Protein AF-A0A0D2A3H4-F1 (afdb_monomer)

InterPro domains:
  IPR018170 Aldo/keto reductase, conserved site [PS00062] (76-93)
  IPR020471 Aldo-keto reductase [PIRSF000097] (1-218)
  IPR020471 Aldo-keto reductase [PR00069] (76-93)
  IPR020471 Aldo-keto reductase [PR00069] (111-140)
  IPR020471 Aldo-keto reductase [PR00069] (153-177)
  IPR020471 Aldo-keto reductase [PTHR11732] (2-212)
  IPR023210 NADP-dependent oxidoreductase domain [PF00248] (1-212)
  IPR036812 NAD(P)-dependent oxidoreductase domain superfamily [G3DSA:3.20.20.100] (1-227)
  IPR036812 NAD(P)-dependent oxidoreductase domain superfamily [SSF51430] (1-215)

Structure (mmCIF, N/CA/C/O backbone):
data_AF-A0A0D2A3H4-F1
#
_entry.id   AF-A0A0D2A3H4-F1
#
loop_
_atom_site.group_PDB
_atom_site.id
_atom_site.type_symbol
_atom_site.label_atom_id
_atom_site.label_alt_id
_atom_site.label_comp_id
_atom_site.label_asym_id
_atom_site.label_entity_id
_atom_site.label_seq_id
_atom_site.pdbx_PDB_ins_code
_atom_site.Cartn_x
_atom_site.Cartn_y
_atom_site.Cartn_z
_atom_site.occupancy
_atom_site.B_iso_or_equiv
_atom_site.auth_seq_id
_atom_site.auth_comp_id
_atom_site.auth_asym_id
_atom_site.auth_atom_id
_atom_site.pdbx_PDB_model_num
ATOM 1 N N . MET A 1 1 ? 12.661 -18.456 1.389 1.00 83.50 1 MET A N 1
ATOM 2 C CA . MET A 1 1 ? 11.353 -18.899 1.920 1.00 83.50 1 MET A CA 1
ATOM 3 C C . MET A 1 1 ? 11.182 -20.415 1.880 1.00 83.50 1 MET A C 1
ATOM 5 O O . MET A 1 1 ? 10.396 -20.906 2.669 1.00 83.50 1 MET A O 1
ATOM 9 N N . GLY A 1 2 ? 11.912 -21.158 1.028 1.00 92.06 2 GLY A N 1
ATOM 10 C CA . GLY A 1 2 ? 11.745 -22.618 0.948 1.00 92.06 2 GLY A CA 1
ATOM 11 C C . GLY A 1 2 ? 10.378 -23.024 0.387 1.00 92.06 2 GLY A C 1
ATOM 12 O O . GLY A 1 2 ? 9.844 -24.047 0.789 1.00 92.06 2 GLY A O 1
ATOM 13 N N . LEU A 1 3 ? 9.805 -22.182 -0.481 1.00 96.06 3 LEU A N 1
ATOM 14 C CA . LEU A 1 3 ? 8.486 -22.358 -1.084 1.00 96.06 3 LEU A CA 1
ATOM 15 C C . LEU A 1 3 ? 8.632 -22.557 -2.593 1.00 96.06 3 LEU A C 1
ATOM 17 O O . LEU A 1 3 ? 9.477 -21.909 -3.217 1.00 96.06 3 LEU A O 1
ATOM 21 N N . ASP A 1 4 ? 7.771 -23.393 -3.169 1.00 96.62 4 ASP A N 1
ATOM 22 C CA . ASP A 1 4 ? 7.716 -23.623 -4.617 1.00 96.62 4 ASP A CA 1
ATOM 23 C C . ASP A 1 4 ? 7.004 -22.492 -5.372 1.00 96.62 4 ASP A C 1
ATOM 25 O O . ASP A 1 4 ? 7.315 -22.237 -6.543 1.00 96.62 4 ASP A O 1
ATOM 29 N N . TYR A 1 5 ? 6.074 -21.815 -4.690 1.00 97.62 5 TYR A N 1
ATOM 30 C CA . TYR A 1 5 ? 5.304 -20.674 -5.177 1.00 97.62 5 TYR A CA 1
ATOM 31 C C . TYR A 1 5 ? 4.945 -19.716 -4.027 1.00 97.62 5 TYR A C 1
ATOM 33 O O . TYR A 1 5 ? 5.085 -20.060 -2.852 1.00 97.62 5 TYR A O 1
ATOM 41 N N . ILE A 1 6 ? 4.464 -18.522 -4.373 1.00 98.00 6 ILE A N 1
ATOM 42 C CA . ILE A 1 6 ? 3.843 -17.563 -3.447 1.00 98.00 6 ILE A CA 1
ATOM 43 C C . ILE A 1 6 ? 2.439 -17.185 -3.917 1.00 98.00 6 ILE A C 1
ATOM 45 O O . ILE A 1 6 ? 2.147 -17.210 -5.111 1.00 98.00 6 ILE A O 1
ATOM 49 N N . ASP A 1 7 ? 1.548 -16.834 -2.994 1.00 98.38 7 ASP A N 1
ATOM 50 C CA . ASP A 1 7 ? 0.178 -16.467 -3.365 1.00 98.38 7 ASP A CA 1
ATOM 51 C C . ASP A 1 7 ? 0.121 -15.118 -4.094 1.00 98.38 7 ASP A C 1
ATOM 53 O O . ASP A 1 7 ? -0.644 -14.958 -5.040 1.00 98.38 7 ASP A O 1
ATOM 57 N N . LEU A 1 8 ? 0.967 -14.166 -3.700 1.00 98.38 8 LEU A N 1
ATOM 58 C CA . LEU A 1 8 ? 0.965 -12.805 -4.224 1.00 98.38 8 LEU A CA 1
ATOM 59 C C . LEU A 1 8 ? 2.391 -12.257 -4.321 1.00 98.38 8 LEU A C 1
ATOM 61 O O . LEU A 1 8 ? 3.144 -12.304 -3.347 1.00 98.38 8 LEU A O 1
ATOM 65 N N . PHE A 1 9 ? 2.735 -11.685 -5.475 1.00 98.31 9 PHE A N 1
ATOM 66 C CA . PHE A 1 9 ? 3.994 -10.973 -5.690 1.00 98.31 9 PHE A CA 1
ATOM 67 C C . PHE A 1 9 ? 3.737 -9.518 -6.088 1.00 98.31 9 PHE A C 1
ATOM 69 O O . PHE A 1 9 ? 2.949 -9.255 -6.995 1.00 98.31 9 PHE A O 1
ATOM 76 N N . LEU A 1 10 ? 4.393 -8.572 -5.412 1.00 98.56 10 LEU A N 1
ATOM 77 C CA . LEU A 1 10 ? 4.155 -7.141 -5.603 1.00 98.56 10 LEU A CA 1
ATOM 78 C C . LEU A 1 10 ? 5.375 -6.435 -6.188 1.00 98.56 10 LEU A C 1
ATOM 80 O O . LEU A 1 10 ? 6.493 -6.617 -5.701 1.00 98.56 10 LEU A O 1
ATOM 84 N N . ALA A 1 11 ? 5.141 -5.540 -7.150 1.00 97.88 11 ALA A N 1
ATOM 85 C CA . ALA A 1 11 ? 6.050 -4.417 -7.358 1.00 97.88 11 ALA A CA 1
ATOM 86 C C . ALA A 1 11 ? 6.053 -3.555 -6.092 1.00 97.88 11 ALA A C 1
ATOM 88 O O . ALA A 1 11 ? 5.031 -2.965 -5.761 1.00 97.88 11 ALA A O 1
ATOM 89 N N . HIS A 1 12 ? 7.172 -3.489 -5.370 1.00 96.56 12 HIS A N 1
ATOM 90 C CA . HIS A 1 12 ? 7.215 -2.774 -4.088 1.00 96.56 12 HIS A CA 1
ATOM 91 C C . HIS A 1 12 ? 7.089 -1.253 -4.267 1.00 96.56 12 HIS A C 1
ATOM 93 O O . HIS A 1 12 ? 6.480 -0.584 -3.440 1.00 96.56 12 HIS A O 1
ATOM 99 N N . TRP A 1 13 ? 7.662 -0.703 -5.335 1.00 96.31 13 TRP A N 1
ATOM 100 C CA . TRP A 1 13 ? 7.641 0.730 -5.604 1.00 96.31 13 TRP A CA 1
ATOM 101 C C . TRP A 1 13 ? 7.433 0.995 -7.101 1.00 96.31 13 TRP A C 1
ATOM 103 O O . TRP A 1 13 ? 7.893 0.195 -7.919 1.00 96.31 13 TRP A O 1
ATOM 113 N N . PRO A 1 14 ? 6.801 2.121 -7.476 1.00 96.50 14 PRO A N 1
ATOM 114 C CA . PRO A 1 14 ? 6.621 2.559 -8.868 1.00 96.50 14 PRO A CA 1
ATOM 115 C C . PRO A 1 14 ? 7.892 3.162 -9.502 1.00 96.50 14 PRO A C 1
ATOM 117 O O . PRO A 1 14 ? 7.812 3.914 -10.475 1.00 96.50 14 PRO A O 1
ATOM 120 N N . PHE A 1 15 ? 9.069 2.869 -8.949 1.00 95.25 15 PHE A N 1
ATOM 121 C CA . PHE A 1 15 ? 10.369 3.303 -9.455 1.00 95.25 15 PHE A CA 1
ATOM 122 C C . PHE A 1 15 ? 11.384 2.164 -9.366 1.00 95.25 15 PHE A C 1
ATOM 124 O O . PHE A 1 15 ? 11.214 1.217 -8.593 1.00 95.25 15 PHE A O 1
ATOM 131 N N . ALA A 1 16 ? 12.458 2.277 -10.139 1.00 94.00 16 ALA A N 1
ATOM 132 C CA . ALA A 1 16 ? 13.525 1.289 -10.185 1.00 94.00 16 ALA A CA 1
ATOM 133 C C . ALA A 1 16 ? 14.874 1.917 -9.820 1.00 94.00 16 ALA A C 1
ATOM 135 O O . ALA A 1 16 ? 15.145 3.076 -10.127 1.00 94.00 16 ALA A O 1
ATOM 136 N N . PHE A 1 17 ? 15.7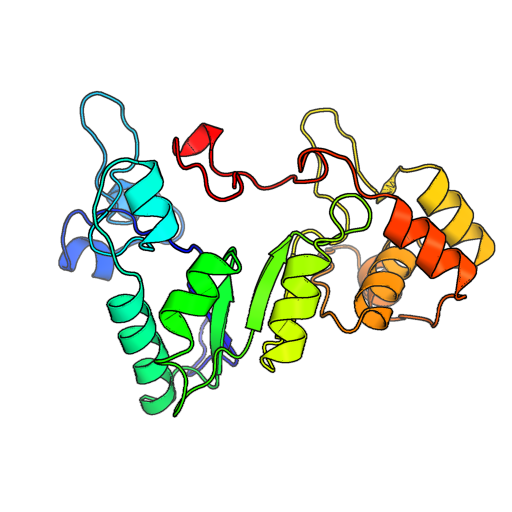41 1.136 -9.179 1.00 94.38 17 PHE A N 1
ATOM 137 C CA . PHE A 1 17 ? 17.151 1.492 -9.045 1.00 94.38 17 PHE A CA 1
ATOM 138 C C . PHE A 1 17 ? 17.941 0.918 -10.215 1.00 94.38 17 PHE A C 1
ATOM 140 O O . PHE A 1 17 ? 17.685 -0.210 -10.642 1.00 94.38 17 PHE A O 1
ATOM 147 N N . LYS A 1 18 ? 18.930 1.670 -10.707 1.00 95.31 18 LYS A N 1
ATOM 148 C CA . LYS A 1 18 ? 19.799 1.210 -11.787 1.00 95.31 18 LYS A CA 1
ATOM 149 C C . LYS A 1 18 ? 20.648 0.044 -11.282 1.00 95.31 18 LYS A C 1
ATOM 151 O O . LYS A 1 18 ? 21.331 0.199 -10.266 1.00 95.31 18 LYS A O 1
ATOM 156 N N . PRO A 1 19 ? 20.623 -1.122 -11.944 1.00 95.31 19 PRO A N 1
ATOM 157 C CA . PRO A 1 19 ? 21.477 -2.222 -11.541 1.00 95.31 19 PRO A CA 1
ATOM 158 C C . PRO A 1 19 ? 22.924 -1.967 -11.962 1.00 95.31 19 PRO A C 1
ATOM 160 O O . PRO A 1 19 ? 23.176 -1.355 -12.999 1.00 95.31 19 PRO A O 1
ATOM 163 N N . ILE A 1 20 ? 23.876 -2.502 -11.197 1.00 96.19 20 ILE A N 1
ATOM 164 C CA . ILE A 1 20 ? 25.296 -2.542 -11.586 1.00 96.19 20 ILE A CA 1
ATOM 165 C C . ILE A 1 20 ? 25.455 -3.374 -12.864 1.00 96.19 20 ILE A C 1
ATOM 167 O O . ILE A 1 20 ? 26.114 -2.969 -13.817 1.00 96.19 20 ILE A O 1
ATOM 171 N N . SER A 1 21 ? 24.839 -4.556 -12.878 1.00 95.19 21 SER A N 1
ATOM 172 C CA . SER A 1 21 ? 24.759 -5.450 -14.028 1.00 95.19 21 SER A CA 1
ATOM 173 C C . SER A 1 21 ? 23.683 -6.509 -13.788 1.00 95.19 21 SER A C 1
ATOM 175 O O . SER A 1 21 ? 23.202 -6.699 -12.668 1.00 95.19 21 SER A O 1
ATOM 177 N N . HIS A 1 22 ? 23.324 -7.246 -14.837 1.00 91.56 22 HIS A N 1
ATOM 178 C CA . HIS A 1 22 ? 22.417 -8.383 -14.705 1.00 91.56 22 HIS A CA 1
ATOM 179 C C . HIS A 1 22 ? 22.993 -9.491 -13.800 1.00 91.56 22 HIS A C 1
ATOM 181 O O . HIS A 1 22 ? 22.262 -10.095 -13.015 1.00 91.56 22 HIS A O 1
ATOM 187 N N . ASP A 1 23 ? 24.306 -9.727 -13.859 1.00 94.88 23 ASP A N 1
ATOM 188 C CA . ASP A 1 23 ? 24.969 -10.718 -13.004 1.00 9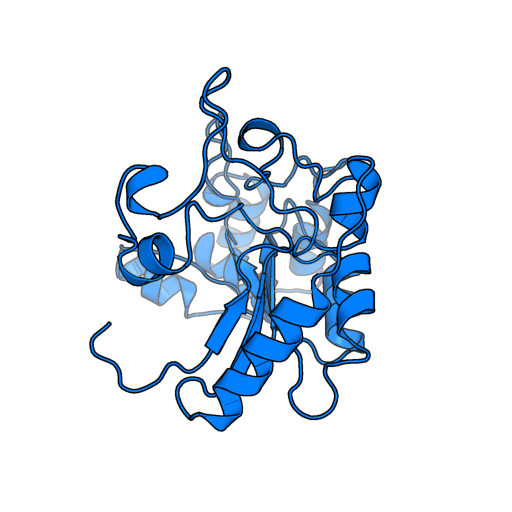4.88 23 ASP A CA 1
ATOM 189 C C . ASP A 1 23 ? 25.021 -10.276 -11.539 1.00 94.88 23 ASP A C 1
ATOM 191 O O . ASP A 1 23 ? 24.869 -11.111 -10.646 1.00 94.88 23 ASP A O 1
ATOM 195 N N . ALA A 1 24 ? 25.159 -8.975 -11.271 1.00 94.56 24 ALA A N 1
ATOM 196 C CA . ALA A 1 24 ? 25.070 -8.448 -9.912 1.00 94.56 24 ALA A CA 1
ATOM 197 C C . ALA A 1 24 ? 23.674 -8.688 -9.312 1.00 94.56 24 ALA A C 1
ATOM 199 O O . ALA A 1 24 ? 23.572 -9.152 -8.180 1.00 94.56 24 ALA A O 1
ATOM 200 N N . LEU A 1 25 ? 22.601 -8.473 -10.086 1.00 90.75 25 LEU A N 1
ATOM 201 C CA . LEU A 1 25 ? 21.230 -8.756 -9.639 1.00 90.75 25 LEU A CA 1
ATOM 202 C C . LEU A 1 25 ? 20.995 -10.243 -9.337 1.00 90.75 25 LEU A C 1
ATOM 204 O O . LEU A 1 25 ? 20.349 -10.570 -8.344 1.00 90.75 25 LEU A O 1
ATOM 208 N N . LYS A 1 26 ? 21.532 -11.157 -10.156 1.00 90.88 26 LYS A N 1
ATOM 209 C CA . LYS A 1 26 ? 21.411 -12.610 -9.918 1.00 90.88 26 LYS A CA 1
ATOM 210 C C . LYS A 1 26 ? 22.044 -13.058 -8.603 1.00 90.88 26 LYS A C 1
ATOM 212 O O . LYS A 1 26 ? 21.580 -14.025 -8.007 1.00 90.88 26 LYS A O 1
ATOM 217 N N . ASN A 1 27 ? 23.099 -12.369 -8.180 1.00 92.62 27 ASN A N 1
ATOM 218 C CA . ASN A 1 27 ? 23.850 -12.674 -6.965 1.00 92.62 27 ASN A CA 1
ATOM 219 C C . ASN A 1 27 ? 23.503 -11.727 -5.804 1.00 92.62 27 ASN A C 1
ATOM 221 O O . ASN A 1 27 ? 24.187 -11.741 -4.778 1.00 92.62 27 ASN A O 1
ATOM 225 N N . ALA A 1 28 ? 22.456 -10.909 -5.961 1.00 92.19 28 ALA A N 1
ATOM 226 C CA . ALA A 1 28 ? 22.083 -9.903 -4.985 1.00 92.19 28 ALA A CA 1
ATOM 227 C C . ALA A 1 28 ? 21.674 -10.534 -3.647 1.00 92.19 28 ALA A C 1
ATOM 229 O O . ALA A 1 28 ? 20.936 -11.523 -3.585 1.00 92.19 28 ALA A O 1
ATOM 230 N N . LYS A 1 29 ? 22.118 -9.922 -2.550 1.00 88.69 29 LYS A N 1
ATOM 231 C CA . LYS A 1 29 ? 21.755 -10.307 -1.185 1.00 88.69 29 LYS A CA 1
ATOM 232 C C . LYS A 1 29 ? 20.669 -9.378 -0.661 1.00 88.69 29 LYS A C 1
ATOM 234 O O . LYS A 1 29 ? 20.801 -8.162 -0.718 1.00 88.69 29 LYS A O 1
ATOM 239 N N . ALA A 1 30 ? 19.614 -9.950 -0.078 1.00 79.31 30 ALA A N 1
ATOM 240 C CA . ALA A 1 30 ? 18.514 -9.168 0.495 1.00 79.31 30 ALA A CA 1
ATOM 241 C C . ALA A 1 30 ? 18.982 -8.222 1.621 1.00 79.31 30 ALA A C 1
ATOM 243 O O . ALA A 1 30 ? 18.534 -7.079 1.710 1.00 79.31 30 ALA A O 1
ATOM 244 N N . ASN A 1 31 ? 19.927 -8.690 2.443 1.00 83.62 31 ASN A N 1
ATOM 245 C CA . ASN A 1 31 ? 20.552 -7.921 3.514 1.00 83.62 31 ASN A CA 1
ATOM 246 C C . ASN A 1 31 ? 22.020 -7.695 3.142 1.00 83.62 31 ASN A C 1
ATOM 248 O O . ASN A 1 31 ? 22.781 -8.658 3.069 1.00 83.62 31 ASN A O 1
ATOM 252 N N . GLY A 1 32 ? 22.394 -6.445 2.879 1.00 84.38 32 GLY A N 1
ATOM 253 C CA . GLY A 1 32 ? 23.737 -6.079 2.435 1.00 84.38 32 GLY A CA 1
ATOM 254 C C . GLY A 1 32 ? 23.845 -4.603 2.061 1.00 84.38 32 GLY A C 1
ATOM 255 O O . GLY A 1 32 ? 22.849 -3.864 2.130 1.00 84.38 32 GLY A O 1
ATOM 256 N N . SER A 1 33 ? 25.050 -4.190 1.667 1.00 90.00 33 SER A N 1
ATOM 257 C CA . SER A 1 33 ? 25.288 -2.875 1.053 1.00 90.00 33 SER A CA 1
ATOM 258 C C . SER A 1 33 ? 24.488 -2.717 -0.250 1.00 90.00 33 SER A C 1
ATOM 260 O O . SER A 1 33 ? 23.924 -3.682 -0.772 1.00 90.00 33 SER A O 1
ATOM 262 N N . ASN A 1 34 ? 24.408 -1.503 -0.802 1.00 89.56 34 ASN A N 1
ATOM 263 C CA . ASN A 1 34 ? 23.752 -1.308 -2.100 1.00 89.56 34 ASN A CA 1
ATOM 264 C C . ASN A 1 34 ? 24.476 -2.075 -3.219 1.00 89.56 34 ASN A C 1
ATOM 266 O O . ASN A 1 34 ? 23.812 -2.694 -4.046 1.00 89.56 34 ASN A O 1
ATOM 270 N N . GLU A 1 35 ? 25.807 -2.157 -3.168 1.00 90.62 35 GLU A N 1
ATOM 271 C CA . GLU A 1 35 ? 26.596 -2.996 -4.074 1.00 90.62 35 GLU A CA 1
ATOM 272 C C . GLU A 1 35 ? 26.235 -4.484 -3.949 1.00 90.62 35 GLU A C 1
ATOM 274 O O . GLU A 1 35 ? 25.980 -5.143 -4.955 1.00 90.62 35 GLU A O 1
ATOM 279 N N . GLU A 1 36 ? 26.118 -5.012 -2.724 1.00 93.06 36 GLU A N 1
ATOM 280 C CA . GLU A 1 36 ? 25.694 -6.403 -2.501 1.00 93.06 36 GLU A CA 1
ATOM 281 C C . GLU A 1 36 ? 24.246 -6.662 -2.927 1.00 93.06 36 GLU A C 1
ATOM 283 O O . GLU A 1 36 ? 23.881 -7.804 -3.201 1.00 93.06 36 GLU A O 1
ATOM 288 N N . LYS A 1 37 ? 23.417 -5.618 -3.002 1.00 92.38 37 LYS A N 1
ATOM 289 C CA . LYS A 1 37 ? 22.068 -5.668 -3.582 1.00 92.38 37 LYS A CA 1
ATOM 290 C C . LYS A 1 37 ? 22.077 -5.523 -5.109 1.00 92.38 37 LYS A C 1
ATOM 292 O O . LYS A 1 37 ? 21.014 -5.563 -5.722 1.00 92.38 37 LYS A O 1
ATOM 297 N N . GLY A 1 38 ? 23.247 -5.347 -5.723 1.00 94.62 38 GLY A N 1
ATOM 298 C CA . GLY A 1 38 ? 23.408 -5.119 -7.157 1.00 94.62 38 GLY A CA 1
ATOM 299 C C . GLY A 1 38 ? 22.928 -3.744 -7.622 1.00 94.62 38 GLY A C 1
ATOM 300 O O . GLY A 1 38 ? 22.673 -3.574 -8.812 1.00 94.62 38 GLY A O 1
ATOM 301 N N . ILE A 1 39 ? 22.781 -2.782 -6.709 1.00 94.62 39 ILE A N 1
ATOM 302 C CA . ILE A 1 39 ? 22.289 -1.427 -6.975 1.00 94.62 39 ILE A CA 1
ATOM 303 C C . ILE A 1 39 ? 23.475 -0.498 -7.232 1.00 94.62 39 ILE A C 1
ATOM 305 O O . ILE A 1 39 ? 24.407 -0.435 -6.433 1.00 94.62 39 ILE A O 1
ATOM 309 N N . LEU A 1 40 ? 23.420 0.244 -8.336 1.00 95.06 40 LEU A N 1
ATOM 310 C CA . LEU A 1 40 ? 24.416 1.249 -8.679 1.00 95.06 40 LEU A CA 1
ATOM 311 C C . LEU A 1 40 ? 24.296 2.465 -7.751 1.00 95.06 40 LEU A C 1
ATOM 313 O O . LEU A 1 40 ? 23.200 2.982 -7.521 1.00 95.06 40 LEU A O 1
ATOM 317 N N . GLU A 1 41 ? 25.436 2.954 -7.274 1.00 93.69 41 GLU A N 1
ATOM 318 C CA . GLU A 1 41 ? 25.547 4.200 -6.516 1.00 93.69 41 GLU A CA 1
ATOM 319 C C . GLU A 1 41 ? 26.300 5.263 -7.316 1.00 93.69 41 GLU A C 1
ATOM 321 O O . GLU A 1 41 ? 27.215 4.965 -8.086 1.00 93.69 41 GLU A O 1
ATOM 326 N N . ASP A 1 42 ? 25.922 6.522 -7.113 1.00 89.50 42 ASP A N 1
ATOM 327 C CA . ASP A 1 42 ? 26.696 7.658 -7.588 1.00 89.50 42 ASP A CA 1
ATOM 328 C C . ASP A 1 42 ? 27.987 7.759 -6.752 1.00 89.50 42 ASP A C 1
ATOM 330 O O . ASP A 1 42 ? 27.914 7.962 -5.537 1.00 89.50 42 ASP A O 1
ATOM 334 N N . PRO A 1 43 ? 29.178 7.676 -7.370 1.00 88.75 43 PRO A N 1
ATOM 335 C CA . PRO A 1 43 ? 30.446 7.666 -6.642 1.00 88.75 43 PRO A CA 1
ATOM 336 C C . PRO A 1 43 ? 30.755 8.987 -5.918 1.00 88.75 43 PRO A C 1
ATOM 338 O O . PRO A 1 43 ? 31.632 9.020 -5.058 1.00 88.75 43 PRO A O 1
ATOM 341 N N . LYS A 1 44 ? 30.078 10.089 -6.264 1.00 89.31 44 LYS A N 1
ATOM 342 C CA . LYS A 1 44 ? 30.249 11.404 -5.629 1.00 89.31 44 LYS A CA 1
ATOM 343 C C . LYS A 1 44 ? 29.334 11.585 -4.428 1.00 89.31 44 LYS A C 1
ATOM 345 O O . LYS A 1 44 ? 29.731 12.230 -3.463 1.00 89.31 44 LYS A O 1
ATOM 350 N N . THR A 1 45 ? 28.102 11.085 -4.510 1.00 87.69 45 THR A N 1
ATOM 351 C CA . THR A 1 45 ? 27.081 11.329 -3.478 1.00 87.69 45 THR A CA 1
ATOM 352 C C . THR A 1 45 ? 26.818 10.119 -2.586 1.00 87.69 45 THR A C 1
ATOM 354 O O . THR A 1 45 ? 26.220 10.279 -1.525 1.00 87.69 45 THR A O 1
ATOM 357 N N . GLY A 1 46 ? 27.229 8.918 -3.006 1.00 86.31 46 GLY A N 1
ATOM 358 C CA . GLY A 1 46 ? 26.894 7.650 -2.354 1.00 86.31 46 GLY A CA 1
ATOM 359 C C . GLY A 1 46 ? 25.406 7.295 -2.435 1.00 86.31 46 GLY A C 1
ATOM 360 O O . GLY A 1 46 ? 24.957 6.353 -1.789 1.00 86.31 46 GLY A O 1
ATOM 361 N N . LYS A 1 47 ? 24.603 8.057 -3.191 1.00 87.19 47 LYS A N 1
ATOM 362 C CA . LYS A 1 47 ? 23.170 7.796 -3.341 1.00 87.19 47 LYS A CA 1
ATOM 363 C C . LYS A 1 47 ? 22.925 6.759 -4.430 1.00 87.19 47 LYS A C 1
ATOM 365 O O . LYS A 1 47 ? 23.633 6.705 -5.432 1.00 87.19 47 LYS A O 1
ATOM 370 N N . ARG A 1 48 ? 21.870 5.967 -4.246 1.00 91.88 48 ARG A N 1
ATOM 371 C CA . ARG A 1 48 ? 21.380 5.000 -5.239 1.00 91.88 48 ARG A CA 1
ATOM 372 C C . ARG A 1 48 ? 20.969 5.729 -6.519 1.00 91.88 48 ARG A C 1
ATOM 374 O O . ARG A 1 48 ? 20.252 6.726 -6.452 1.00 91.88 48 ARG A O 1
ATOM 381 N N . VAL A 1 49 ? 21.388 5.213 -7.668 1.00 93.31 49 VAL A N 1
ATOM 382 C CA . VAL A 1 49 ? 21.019 5.756 -8.980 1.00 93.31 49 VAL A CA 1
ATOM 383 C C . VAL A 1 49 ? 19.634 5.242 -9.368 1.00 93.31 49 VAL A C 1
ATOM 385 O O . VAL A 1 49 ? 19.365 4.045 -9.273 1.00 93.31 49 VAL A O 1
ATOM 388 N N . ILE A 1 50 ? 18.755 6.137 -9.817 1.00 94.06 50 ILE A N 1
ATOM 389 C CA . ILE A 1 50 ? 17.422 5.779 -10.315 1.00 94.06 50 ILE A CA 1
ATOM 390 C C . ILE A 1 50 ? 17.522 5.311 -11.767 1.00 94.06 50 ILE A C 1
ATOM 392 O O . ILE A 1 50 ? 18.212 5.921 -12.584 1.00 94.06 50 ILE A O 1
ATOM 396 N N . ASP A 1 51 ? 16.825 4.225 -12.090 1.00 95.38 51 ASP A N 1
ATOM 397 C CA . ASP A 1 51 ? 16.597 3.819 -13.470 1.00 95.38 51 ASP A CA 1
ATOM 398 C C . ASP A 1 51 ? 15.325 4.481 -13.991 1.00 95.38 51 ASP A C 1
ATOM 400 O O . ASP A 1 51 ? 14.214 3.981 -13.792 1.00 95.38 51 ASP A O 1
ATOM 404 N N . TRP A 1 52 ? 15.488 5.643 -14.618 1.00 95.50 52 TRP A N 1
ATOM 405 C CA . TRP A 1 52 ? 14.360 6.428 -15.112 1.00 95.50 52 TRP A CA 1
ATOM 406 C C . TRP A 1 52 ? 13.560 5.696 -16.189 1.00 95.50 52 TRP A C 1
ATOM 408 O O . TRP A 1 52 ? 12.340 5.774 -16.169 1.00 95.50 52 TRP A O 1
ATOM 418 N N . GLU A 1 53 ? 14.221 4.895 -17.030 1.00 96.06 53 GLU A N 1
ATOM 419 C CA . GLU A 1 53 ? 13.588 4.108 -18.098 1.00 96.06 53 GLU A CA 1
ATOM 420 C C . GLU A 1 53 ? 12.484 3.178 -17.567 1.00 96.06 53 GLU A C 1
ATOM 422 O O . GLU A 1 53 ? 11.406 3.097 -18.152 1.00 96.06 53 GLU A O 1
ATOM 427 N N . HIS A 1 54 ? 12.732 2.532 -16.422 1.00 95.81 54 HIS A N 1
ATOM 428 C CA . HIS A 1 54 ? 11.824 1.563 -15.790 1.00 95.81 54 HIS A CA 1
ATOM 429 C C . HIS A 1 54 ? 11.050 2.139 -14.595 1.00 95.81 54 HIS A C 1
ATOM 431 O O . HIS A 1 54 ? 10.386 1.407 -13.853 1.00 95.81 54 HIS A O 1
ATOM 437 N N . THR A 1 55 ? 11.152 3.449 -14.381 1.00 96.44 55 THR A N 1
ATOM 438 C CA . THR A 1 55 ? 10.361 4.179 -13.392 1.00 96.44 55 THR A CA 1
ATOM 439 C C . THR A 1 55 ? 9.048 4.626 -14.025 1.00 96.44 55 THR A C 1
ATOM 441 O O . THR A 1 55 ? 8.995 4.898 -15.221 1.00 96.44 55 THR A O 1
ATOM 444 N N . SER A 1 56 ? 7.966 4.678 -13.246 1.00 96.56 56 SER A N 1
ATOM 445 C CA . SER A 1 56 ? 6.665 5.150 -13.737 1.00 96.56 56 SER A CA 1
ATOM 446 C C . SER A 1 56 ? 6.774 6.517 -14.415 1.00 96.56 56 SER A C 1
ATOM 448 O O . SER A 1 56 ? 7.535 7.386 -13.980 1.00 96.56 56 SER A O 1
ATOM 450 N N . ALA A 1 57 ? 5.976 6.720 -15.466 1.00 95.75 57 ALA A N 1
ATOM 451 C CA . ALA A 1 57 ? 5.983 7.960 -16.234 1.00 95.75 57 ALA A CA 1
ATOM 452 C C . ALA A 1 57 ? 5.718 9.185 -15.343 1.00 95.75 57 ALA A C 1
ATOM 454 O O . ALA A 1 57 ? 6.417 10.188 -15.441 1.00 95.75 57 ALA A O 1
ATOM 455 N N . ASN A 1 58 ? 4.759 9.073 -14.422 1.00 94.19 58 ASN A N 1
ATOM 456 C CA . ASN A 1 58 ? 4.393 10.125 -13.474 1.00 94.19 58 ASN A CA 1
ATOM 457 C C . ASN A 1 58 ? 5.572 10.554 -12.577 1.00 94.19 58 ASN A C 1
ATOM 459 O O . ASN A 1 58 ? 5.803 11.749 -12.402 1.00 94.19 58 ASN A O 1
ATOM 463 N N . ILE A 1 59 ? 6.360 9.611 -12.051 1.00 94.19 59 ILE A N 1
ATOM 464 C CA . ILE A 1 59 ? 7.529 9.942 -11.217 1.00 94.19 59 ILE A CA 1
ATOM 465 C C . ILE A 1 59 ? 8.686 10.461 -12.069 1.00 94.19 59 ILE A C 1
ATOM 467 O O . ILE A 1 59 ? 9.316 11.455 -11.706 1.00 94.19 59 ILE A O 1
ATOM 471 N N . ALA A 1 60 ? 8.966 9.811 -13.201 1.00 94.69 60 ALA A N 1
ATOM 472 C CA . ALA A 1 60 ? 10.050 10.214 -14.090 1.00 94.69 60 ALA A CA 1
ATOM 473 C C . ALA A 1 60 ? 9.852 11.652 -14.598 1.00 94.69 60 ALA A C 1
ATOM 475 O O . ALA A 1 60 ? 10.776 12.462 -14.520 1.00 94.69 60 ALA A O 1
ATOM 476 N N . GLN A 1 61 ? 8.632 12.010 -15.012 1.00 94.12 61 GLN A N 1
ATOM 477 C CA . GLN A 1 61 ? 8.311 13.345 -15.524 1.00 94.12 61 GLN A CA 1
ATOM 478 C C . GLN A 1 61 ? 8.509 14.444 -14.475 1.00 94.12 61 GLN A C 1
ATOM 480 O O . GLN A 1 61 ? 9.072 15.490 -14.795 1.00 94.12 61 GLN A O 1
ATOM 485 N N . LYS A 1 62 ? 8.128 14.204 -13.212 1.00 91.81 62 LYS A N 1
ATOM 486 C CA . LYS A 1 62 ? 8.364 15.154 -12.104 1.00 91.81 62 LYS A CA 1
ATOM 487 C C . LYS A 1 62 ? 9.849 15.428 -11.868 1.00 91.81 62 LYS A C 1
ATOM 489 O O . LYS A 1 62 ? 10.208 16.505 -11.402 1.00 91.81 62 LYS A O 1
ATOM 494 N N . ALA A 1 63 ? 10.706 14.474 -12.219 1.00 91.56 63 ALA A N 1
ATOM 495 C CA . ALA A 1 63 ? 12.154 14.607 -12.152 1.00 91.56 63 ALA A CA 1
ATOM 496 C C . ALA A 1 63 ? 12.795 15.089 -13.472 1.00 91.56 63 ALA A C 1
ATOM 498 O O . ALA A 1 63 ? 14.017 15.181 -13.549 1.00 91.56 63 ALA A O 1
ATOM 499 N N . GLY A 1 64 ? 12.007 15.418 -14.504 1.00 94.50 64 GLY A N 1
ATOM 500 C CA . GLY A 1 64 ? 12.520 15.865 -15.806 1.00 94.50 64 GLY A CA 1
ATOM 501 C C . GLY A 1 64 ? 13.049 14.735 -16.696 1.00 94.50 64 GLY A C 1
ATOM 502 O O . GLY A 1 64 ? 13.903 14.974 -17.549 1.00 94.50 64 GLY A O 1
ATOM 503 N N . HIS A 1 65 ? 12.557 13.513 -16.497 1.00 95.69 65 HIS A N 1
ATOM 504 C CA . HIS A 1 65 ? 12.935 12.317 -17.245 1.00 95.69 65 HIS A CA 1
ATOM 505 C C . HIS A 1 65 ? 11.730 11.667 -17.942 1.00 95.69 65 HIS A C 1
ATOM 507 O O . HIS A 1 65 ? 10.573 11.939 -17.624 1.00 95.69 65 HIS A O 1
ATOM 513 N N . GLU A 1 66 ? 12.011 10.763 -18.879 1.00 96.62 66 GLU A N 1
ATOM 514 C CA . GLU A 1 66 ? 11.021 9.858 -19.464 1.00 96.62 66 GLU A CA 1
ATOM 515 C C . GLU A 1 66 ? 11.182 8.462 -18.855 1.00 96.62 66 GLU A C 1
ATOM 517 O O . GLU A 1 66 ? 12.302 8.016 -18.595 1.00 96.62 66 GLU A O 1
ATOM 522 N N . GLY A 1 67 ? 10.061 7.783 -18.620 1.00 96.69 67 GLY A N 1
ATOM 523 C CA . GLY A 1 67 ? 10.032 6.464 -18.000 1.00 96.69 67 GLY A CA 1
ATOM 524 C C . GLY A 1 67 ? 8.719 5.742 -18.254 1.00 96.69 67 GLY A C 1
ATOM 525 O O . GLY A 1 67 ? 7.703 6.370 -18.558 1.00 96.69 67 GLY A O 1
ATOM 526 N N . SER A 1 68 ? 8.735 4.417 -18.134 1.00 97.62 68 SER A N 1
ATOM 527 C CA . SER A 1 68 ? 7.523 3.606 -18.137 1.00 97.62 68 SER A CA 1
ATOM 528 C C . SER A 1 68 ? 7.655 2.419 -17.192 1.00 97.62 68 SER A C 1
ATOM 530 O O . SER A 1 68 ? 8.630 1.671 -17.231 1.00 97.62 68 SER A O 1
ATOM 532 N N . PHE A 1 69 ? 6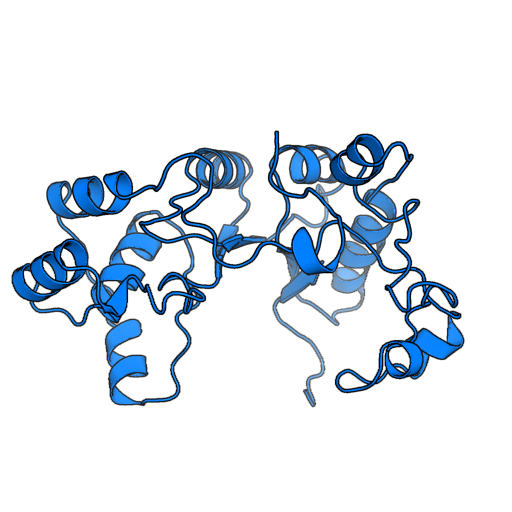.620 2.185 -16.383 1.00 97.81 69 PHE A N 1
ATOM 533 C CA . PHE A 1 69 ? 6.541 0.973 -15.564 1.00 97.81 69 PHE A CA 1
ATOM 534 C C . PHE A 1 69 ? 5.935 -0.216 -16.331 1.00 97.81 69 PHE A C 1
ATOM 536 O O . PHE A 1 69 ? 5.977 -1.355 -15.861 1.00 97.81 69 PHE A O 1
ATOM 543 N N . VAL A 1 70 ? 5.392 0.017 -17.531 1.00 98.00 70 VAL A N 1
ATOM 544 C CA . VAL A 1 70 ? 4.728 -1.011 -18.344 1.00 98.00 70 VAL A CA 1
ATOM 545 C C . VAL A 1 70 ? 5.630 -2.226 -18.606 1.00 98.00 70 VAL A C 1
ATOM 547 O O . VAL A 1 70 ? 5.149 -3.341 -18.396 1.00 98.00 70 VAL A O 1
ATOM 550 N N . PRO A 1 71 ? 6.925 -2.094 -18.970 1.00 97.38 71 PRO A N 1
ATOM 551 C CA . PRO A 1 71 ? 7.798 -3.258 -19.146 1.00 97.38 71 PRO A CA 1
ATOM 552 C C . PRO A 1 71 ? 7.899 -4.128 -17.883 1.00 97.38 71 PRO A C 1
ATOM 554 O O . PRO A 1 71 ? 7.816 -5.356 -17.963 1.00 97.38 71 PRO A O 1
ATOM 557 N N . THR A 1 72 ? 8.001 -3.503 -16.706 1.00 97.25 72 THR A N 1
ATOM 558 C CA . THR A 1 72 ? 8.041 -4.204 -15.415 1.00 97.25 72 THR A CA 1
ATOM 559 C C . THR A 1 72 ? 6.715 -4.901 -15.121 1.00 97.25 72 THR A C 1
ATOM 561 O O . THR A 1 72 ? 6.708 -6.059 -14.699 1.00 97.25 72 THR A O 1
ATOM 564 N N . TRP A 1 73 ? 5.583 -4.245 -15.390 1.00 98.25 73 TRP A N 1
ATOM 565 C CA . TRP A 1 73 ? 4.262 -4.858 -15.248 1.00 98.25 73 TRP A CA 1
ATOM 566 C C . TRP A 1 73 ? 4.083 -6.076 -16.171 1.00 98.25 73 TRP A C 1
ATOM 568 O O . TRP A 1 73 ? 3.616 -7.127 -15.725 1.00 98.25 73 TRP A O 1
ATOM 578 N N . LEU A 1 74 ? 4.522 -5.980 -17.431 1.00 98.06 74 LEU A N 1
ATOM 579 C CA . LEU A 1 74 ? 4.495 -7.093 -18.385 1.00 98.06 74 LEU A CA 1
ATOM 580 C C . LEU A 1 74 ? 5.354 -8.280 -17.915 1.00 98.06 74 LEU A C 1
ATOM 582 O O . LEU A 1 74 ? 4.947 -9.434 -18.059 1.00 98.06 74 LEU A O 1
ATOM 586 N N . ALA A 1 75 ? 6.508 -8.016 -17.299 1.00 96.94 75 ALA A N 1
ATOM 587 C CA . ALA A 1 75 ? 7.328 -9.063 -16.695 1.00 96.94 75 ALA A CA 1
ATOM 588 C C . ALA A 1 75 ? 6.650 -9.698 -15.466 1.00 96.94 75 ALA A C 1
ATOM 590 O O . ALA A 1 75 ? 6.682 -10.920 -15.316 1.00 96.94 75 ALA A O 1
ATOM 591 N N . LEU A 1 76 ? 5.995 -8.899 -14.615 1.00 97.25 76 LEU A N 1
ATOM 592 C CA . LEU A 1 76 ? 5.269 -9.392 -13.440 1.00 97.25 76 LEU A CA 1
ATOM 593 C C . LEU A 1 76 ? 4.131 -10.334 -13.830 1.00 97.25 76 LEU A C 1
ATOM 595 O O . LEU A 1 76 ? 4.069 -11.446 -13.307 1.00 97.25 76 LEU A O 1
ATOM 599 N N . LYS A 1 77 ? 3.270 -9.954 -14.782 1.00 96.81 77 LYS A N 1
ATOM 600 C CA . LYS A 1 77 ? 2.175 -10.842 -15.214 1.00 96.81 77 LYS A CA 1
ATOM 601 C C . LYS A 1 77 ? 2.677 -12.167 -15.787 1.00 96.81 77 LYS A C 1
ATOM 603 O O . LYS A 1 77 ? 2.056 -13.202 -15.556 1.00 96.81 77 LYS A O 1
ATOM 608 N N . ALA A 1 78 ? 3.824 -12.168 -16.472 1.00 97.75 78 ALA A N 1
ATOM 609 C CA . ALA A 1 78 ? 4.392 -13.379 -17.050 1.00 97.75 78 ALA A CA 1
ATOM 610 C C . ALA A 1 78 ? 4.764 -14.405 -15.964 1.00 97.75 78 ALA A C 1
ATOM 612 O O . ALA A 1 78 ? 4.694 -15.610 -16.212 1.00 97.75 78 ALA A O 1
ATOM 613 N N . LEU A 1 79 ? 5.073 -13.956 -14.737 1.00 97.12 79 LEU A N 1
ATOM 614 C CA . LEU A 1 79 ? 5.357 -14.841 -13.602 1.00 97.12 79 LEU A CA 1
ATOM 615 C C . LEU A 1 79 ? 4.160 -15.715 -13.222 1.00 97.12 79 LEU A C 1
ATOM 617 O O . LEU A 1 79 ? 4.370 -16.845 -12.777 1.00 97.12 79 LEU A O 1
ATOM 621 N N . VAL A 1 80 ? 2.926 -15.247 -13.432 1.00 97.62 80 VAL A N 1
ATOM 622 C CA . VAL A 1 80 ? 1.723 -16.055 -13.174 1.00 97.62 80 VAL A CA 1
ATOM 623 C C . VAL A 1 80 ? 1.727 -17.303 -14.059 1.00 97.62 80 VAL A C 1
ATOM 625 O O . VAL A 1 80 ? 1.539 -18.415 -13.567 1.00 97.62 80 VAL A O 1
ATOM 628 N N . GLY A 1 81 ? 2.067 -17.150 -15.344 1.00 96.69 81 GLY A N 1
ATOM 629 C CA . GLY A 1 81 ? 2.173 -18.259 -16.299 1.00 96.69 81 GLY A CA 1
ATOM 630 C C . GLY A 1 81 ? 3.257 -19.288 -15.953 1.00 96.69 81 GLY A C 1
ATOM 631 O O . GLY A 1 81 ? 3.165 -20.441 -16.364 1.00 96.69 81 GLY A O 1
ATOM 632 N N . THR A 1 82 ? 4.259 -18.910 -15.151 1.00 97.25 82 THR A N 1
ATOM 633 C CA . THR A 1 82 ? 5.300 -19.841 -14.675 1.00 97.25 82 THR A CA 1
ATOM 634 C C . THR A 1 82 ? 4.852 -20.707 -13.492 1.00 97.25 82 THR A C 1
ATOM 636 O O . THR A 1 82 ? 5.565 -21.633 -13.104 1.00 97.25 82 THR A O 1
ATOM 639 N N . GLY A 1 83 ? 3.713 -20.386 -12.867 1.00 97.06 83 GLY A N 1
ATOM 640 C CA . GLY A 1 83 ? 3.241 -21.031 -11.640 1.00 97.06 83 GLY A CA 1
ATOM 641 C C . GLY A 1 83 ? 4.017 -20.646 -10.374 1.00 97.06 83 GLY A C 1
ATOM 642 O O . GLY A 1 83 ? 3.718 -21.173 -9.305 1.00 97.06 83 GLY A O 1
ATOM 643 N N . LYS A 1 84 ? 4.994 -19.729 -10.460 1.00 96.94 84 LYS A N 1
ATOM 644 C CA . LYS A 1 84 ? 5.769 -19.242 -9.303 1.00 96.94 84 LYS A CA 1
ATOM 645 C C . LYS A 1 84 ? 5.004 -18.260 -8.424 1.00 96.94 84 LYS A C 1
ATOM 647 O O . LYS A 1 84 ? 5.337 -18.118 -7.249 1.00 96.94 84 LYS A O 1
ATOM 652 N N . THR A 1 85 ? 3.971 -17.623 -8.965 1.00 98.19 85 THR A N 1
ATOM 653 C CA . THR A 1 85 ? 3.024 -16.818 -8.194 1.00 98.19 85 THR A CA 1
ATOM 654 C C . THR A 1 85 ? 1.594 -17.077 -8.653 1.00 98.19 85 THR A C 1
ATOM 656 O O . THR A 1 85 ? 1.374 -17.361 -9.832 1.00 98.19 85 THR A O 1
ATOM 659 N N . ARG A 1 86 ? 0.620 -17.005 -7.738 1.00 97.94 86 ARG A N 1
ATOM 660 C CA . ARG A 1 86 ? -0.812 -17.125 -8.082 1.00 97.94 86 ARG A CA 1
ATOM 661 C C . ARG A 1 86 ? -1.408 -15.802 -8.543 1.00 97.94 86 ARG A C 1
ATOM 663 O O . ARG A 1 86 ? -2.238 -15.801 -9.444 1.00 97.94 86 ARG A O 1
ATOM 670 N N . ALA A 1 87 ? -0.958 -14.705 -7.947 1.00 98.31 87 ALA A N 1
ATOM 671 C CA . ALA A 1 87 ? -1.414 -13.357 -8.234 1.00 98.31 87 ALA A CA 1
ATOM 672 C C . ALA A 1 87 ? -0.238 -12.378 -8.280 1.00 98.31 87 ALA A C 1
ATOM 674 O O . ALA A 1 87 ? 0.827 -12.613 -7.694 1.00 98.31 87 ALA A O 1
ATOM 675 N N . VAL A 1 88 ? -0.444 -11.254 -8.960 1.00 98.69 88 VAL A N 1
ATOM 676 C CA . VAL A 1 88 ? 0.487 -10.127 -8.946 1.00 98.69 88 VAL A CA 1
ATOM 677 C C . VAL A 1 88 ? -0.247 -8.830 -8.673 1.00 98.69 88 VAL A C 1
ATOM 679 O O . VAL A 1 88 ? -1.423 -8.670 -8.997 1.00 98.69 88 VAL A O 1
ATOM 682 N N . GLY A 1 89 ? 0.462 -7.899 -8.060 1.00 98.62 89 GLY A N 1
ATOM 683 C CA . GLY A 1 89 ? -0.053 -6.580 -7.750 1.00 98.62 89 GLY A CA 1
ATOM 684 C C . GLY A 1 89 ? 1.074 -5.572 -7.639 1.00 98.62 89 GLY A C 1
ATOM 685 O O . GLY A 1 89 ? 2.218 -5.820 -8.036 1.00 98.62 89 GLY A O 1
ATOM 686 N N . VAL A 1 90 ? 0.738 -4.427 -7.073 1.00 98.75 90 VAL A N 1
ATOM 687 C CA . VAL A 1 90 ? 1.656 -3.307 -6.909 1.00 98.75 90 VAL A CA 1
ATOM 688 C C . VAL A 1 90 ? 1.612 -2.776 -5.477 1.00 98.75 90 VAL A C 1
ATOM 690 O O . VAL A 1 90 ? 0.818 -3.225 -4.650 1.00 98.75 90 VAL A O 1
ATOM 693 N N . SER A 1 91 ? 2.514 -1.864 -5.147 1.00 98.56 91 SER A N 1
ATOM 694 C CA . SER A 1 91 ? 2.607 -1.232 -3.837 1.00 98.56 91 SER A CA 1
ATOM 695 C C . SER A 1 91 ? 3.131 0.185 -4.003 1.00 98.56 91 SER A C 1
ATOM 697 O O . SER A 1 91 ? 4.054 0.415 -4.785 1.00 98.56 91 SER A O 1
ATOM 699 N N . ASN A 1 92 ? 2.539 1.130 -3.274 1.00 97.44 92 ASN A N 1
ATOM 700 C CA . ASN A 1 92 ? 2.838 2.564 -3.342 1.00 97.44 92 ASN A CA 1
ATOM 701 C C . ASN A 1 92 ? 2.488 3.238 -4.682 1.00 97.44 92 ASN A C 1
ATOM 703 O O . ASN A 1 92 ? 3.040 4.290 -4.995 1.00 97.44 92 ASN A O 1
ATOM 707 N N . PHE A 1 93 ? 1.578 2.658 -5.473 1.00 97.69 93 PHE A N 1
ATOM 708 C CA . PHE A 1 93 ? 1.166 3.242 -6.755 1.00 97.69 93 PHE A CA 1
ATOM 709 C C . PHE A 1 93 ? 0.077 4.292 -6.537 1.00 97.69 93 PHE A C 1
ATOM 711 O O . PHE A 1 93 ? -0.906 4.036 -5.833 1.00 97.69 93 PHE A O 1
ATOM 718 N N . SER A 1 94 ? 0.247 5.460 -7.157 1.00 96.38 94 SER A N 1
ATOM 719 C CA . SER A 1 94 ? -0.772 6.511 -7.219 1.00 96.38 94 SER A CA 1
ATOM 720 C C . SER A 1 94 ? -1.849 6.188 -8.263 1.00 96.38 94 SER A C 1
ATOM 722 O O . SER A 1 94 ? -1.699 5.272 -9.073 1.00 96.38 94 SER A O 1
ATOM 724 N N . ILE A 1 95 ? -2.928 6.977 -8.298 1.00 97.31 95 ILE A N 1
ATOM 725 C CA . ILE A 1 95 ? -3.964 6.861 -9.340 1.00 97.31 95 ILE A CA 1
ATOM 726 C C . ILE A 1 95 ? -3.357 7.030 -10.740 1.00 97.31 95 ILE A C 1
ATOM 728 O O . ILE A 1 95 ? -3.737 6.308 -11.661 1.00 97.31 95 ILE A O 1
ATOM 732 N N . ALA A 1 96 ? -2.406 7.955 -10.910 1.00 96.06 96 ALA A N 1
ATOM 733 C CA . ALA A 1 96 ? -1.732 8.171 -12.188 1.00 96.06 96 ALA A CA 1
ATOM 734 C C . ALA A 1 96 ? -0.926 6.934 -12.617 1.00 96.06 96 ALA A C 1
ATOM 736 O O . ALA A 1 96 ? -1.040 6.502 -13.762 1.00 96.06 96 ALA A O 1
ATOM 737 N N . ASP A 1 97 ? -0.189 6.322 -11.685 1.00 97.06 97 ASP A N 1
ATOM 738 C CA . ASP A 1 97 ? 0.601 5.116 -11.968 1.00 97.06 97 ASP A CA 1
ATOM 739 C C . ASP A 1 97 ? -0.305 3.923 -12.304 1.00 97.06 97 ASP A C 1
ATOM 741 O O . ASP A 1 97 ? -0.022 3.171 -13.234 1.00 97.06 97 ASP A O 1
ATOM 745 N N . LEU A 1 98 ? -1.421 3.759 -11.580 1.00 98.19 98 LEU A N 1
ATOM 746 C CA . LEU A 1 98 ? -2.399 2.701 -11.853 1.00 98.19 98 LEU A CA 1
ATOM 747 C C . LEU A 1 98 ? -3.050 2.872 -13.231 1.00 98.19 98 LEU A C 1
ATOM 749 O O . LEU A 1 98 ? -3.165 1.896 -13.970 1.00 98.19 98 LEU A O 1
ATOM 753 N N . LYS A 1 99 ? -3.444 4.098 -13.600 1.00 97.62 99 LYS A N 1
ATOM 754 C CA . LYS A 1 99 ? -4.026 4.400 -14.920 1.00 97.62 99 LYS A CA 1
ATOM 755 C C . LYS A 1 99 ? -3.083 4.058 -16.074 1.00 97.62 99 LYS A C 1
ATOM 757 O O . LYS A 1 99 ? -3.571 3.649 -17.123 1.00 97.62 99 LYS A O 1
ATOM 762 N N . ASP A 1 100 ? -1.773 4.189 -15.880 1.00 96.81 100 ASP A N 1
ATOM 763 C CA . ASP A 1 100 ? -0.769 3.864 -16.902 1.00 96.81 100 ASP A CA 1
ATOM 764 C C . ASP A 1 100 ? -0.677 2.350 -17.172 1.00 96.81 100 ASP A C 1
ATOM 766 O O . ASP A 1 100 ? -0.570 1.917 -18.319 1.00 96.81 100 ASP A O 1
ATOM 770 N N . ILE A 1 101 ? -0.787 1.519 -16.127 1.00 97.69 101 ILE A N 1
ATOM 771 C CA . ILE A 1 101 ? -0.642 0.057 -16.254 1.00 97.69 101 ILE A CA 1
ATOM 772 C C . ILE A 1 101 ? -1.966 -0.697 -16.450 1.00 97.69 101 ILE A C 1
ATOM 774 O O . ILE A 1 101 ? -1.956 -1.804 -16.992 1.00 97.69 101 ILE A O 1
ATOM 778 N N . LEU A 1 102 ? -3.105 -0.113 -16.064 1.00 97.81 102 LEU A N 1
ATOM 779 C CA . LEU A 1 102 ? -4.444 -0.708 -16.188 1.00 97.81 102 LEU A CA 1
ATOM 780 C C . LEU A 1 102 ? -4.779 -1.238 -17.598 1.00 97.81 102 LEU A C 1
ATOM 782 O O . LEU A 1 102 ? -5.269 -2.367 -17.693 1.00 97.81 102 LEU A O 1
ATOM 786 N N . PRO A 1 103 ? -4.480 -0.520 -18.704 1.00 97.94 103 PRO A N 1
ATOM 787 C CA . PRO A 1 103 ? -4.727 -1.021 -20.061 1.00 97.94 103 PRO A CA 1
ATOM 788 C C . PRO A 1 103 ? -3.997 -2.333 -20.375 1.00 97.94 103 PRO A C 1
ATOM 790 O O . PRO A 1 103 ? -4.413 -3.096 -21.245 1.00 97.94 103 PRO A O 1
ATOM 793 N N . TYR A 1 104 ? -2.913 -2.607 -19.650 1.00 97.69 104 TYR A N 1
ATOM 794 C CA . TYR A 1 104 ? -2.089 -3.796 -19.793 1.00 97.69 104 TYR A CA 1
ATOM 795 C C . TYR A 1 104 ? -2.425 -4.861 -18.744 1.00 97.69 104 TYR A C 1
ATOM 797 O O . TYR A 1 104 ? -1.641 -5.786 -18.581 1.00 97.69 104 TYR A O 1
ATOM 805 N N . ALA A 1 105 ? -3.533 -4.777 -18.007 1.00 96.38 105 ALA A N 1
ATOM 806 C CA . ALA A 1 105 ? -3.891 -5.715 -16.933 1.00 96.38 105 ALA A CA 1
ATOM 807 C C . ALA A 1 105 ? -5.137 -6.571 -17.253 1.00 96.38 105 ALA A C 1
ATOM 809 O O . ALA A 1 105 ? -5.900 -6.926 -16.361 1.00 96.38 105 ALA A O 1
ATOM 810 N N . THR A 1 106 ? -5.378 -6.881 -18.532 1.00 92.31 106 THR A N 1
ATOM 811 C CA . THR A 1 106 ? -6.622 -7.526 -18.995 1.00 92.31 106 THR A CA 1
ATOM 812 C C . THR A 1 106 ? -6.670 -9.045 -18.804 1.00 92.31 106 THR A C 1
ATOM 814 O O . THR A 1 106 ? -7.710 -9.584 -18.442 1.00 92.31 106 THR A O 1
ATOM 817 N N . ASP A 1 107 ? -5.569 -9.749 -19.053 1.00 94.62 107 ASP A N 1
ATOM 818 C CA . ASP A 1 107 ? -5.417 -11.206 -18.903 1.00 94.62 107 ASP A CA 1
ATOM 819 C C . ASP A 1 107 ? -4.986 -11.614 -17.486 1.00 94.62 107 ASP A C 1
ATOM 821 O O . ASP A 1 107 ? -5.392 -12.658 -16.977 1.00 94.62 107 ASP A O 1
ATOM 825 N N . VAL A 1 108 ? -4.181 -10.770 -16.842 1.00 97.50 108 VAL A N 1
ATOM 826 C CA . VAL A 1 108 ? -3.788 -10.881 -15.436 1.00 97.50 108 VAL A CA 1
ATOM 827 C C . VAL A 1 108 ? -4.082 -9.537 -14.763 1.00 97.50 108 VAL A C 1
ATOM 829 O O . VAL A 1 108 ? -3.408 -8.555 -15.093 1.00 97.50 108 VAL A O 1
ATOM 832 N N . PRO A 1 109 ? -5.061 -9.466 -13.840 1.00 97.81 109 PRO A N 1
ATOM 833 C CA . PRO A 1 109 ? -5.453 -8.214 -13.205 1.00 97.81 109 PRO A CA 1
ATOM 834 C C . PRO A 1 109 ? -4.438 -7.757 -12.154 1.00 97.81 109 PRO A C 1
ATOM 836 O O . PRO A 1 109 ? -3.708 -8.560 -11.562 1.00 97.81 109 PRO A O 1
ATOM 839 N N . ILE A 1 110 ? -4.451 -6.455 -11.860 1.00 98.50 110 ILE A N 1
ATOM 840 C CA . ILE A 1 110 ? -3.772 -5.886 -10.690 1.00 98.50 110 ILE A CA 1
ATOM 841 C C . ILE A 1 110 ? -4.534 -6.359 -9.453 1.00 98.50 110 ILE A C 1
ATOM 843 O O . ILE A 1 110 ? -5.547 -5.781 -9.073 1.00 98.50 110 ILE A O 1
ATOM 847 N N . SER A 1 111 ? -4.061 -7.437 -8.830 1.00 98.31 111 SER A N 1
ATOM 848 C CA . SER A 1 111 ? -4.820 -8.119 -7.773 1.00 98.31 111 SER A CA 1
ATOM 849 C C . SER A 1 111 ? -4.951 -7.266 -6.513 1.00 98.31 111 SER A C 1
ATOM 851 O O . SER A 1 111 ? -5.954 -7.342 -5.808 1.00 98.31 111 SER A O 1
ATOM 853 N N . CYS A 1 112 ? -3.940 -6.446 -6.224 1.00 98.50 112 CYS A N 1
ATOM 854 C CA . CYS A 1 112 ? -4.016 -5.430 -5.189 1.00 98.50 112 CYS A CA 1
ATOM 855 C C . CYS A 1 112 ? -3.035 -4.285 -5.452 1.00 98.50 112 CYS A C 1
ATOM 857 O O . CYS A 1 112 ? -2.060 -4.433 -6.198 1.00 98.50 112 CYS A O 1
ATOM 859 N N . ASN A 1 113 ? -3.275 -3.167 -4.775 1.00 98.75 113 ASN A N 1
ATOM 860 C CA . ASN A 1 113 ? -2.266 -2.149 -4.529 1.00 98.75 113 ASN A CA 1
ATOM 861 C C . ASN A 1 113 ? -2.103 -1.990 -3.012 1.00 98.75 113 ASN A C 1
ATOM 863 O O . ASN A 1 113 ? -3.068 -1.764 -2.273 1.00 98.75 113 ASN A O 1
ATOM 867 N N . GLN A 1 114 ? -0.878 -2.199 -2.538 1.00 98.69 114 GLN A N 1
ATOM 868 C CA . GLN A 1 114 ? -0.523 -2.093 -1.130 1.00 98.69 114 GLN A CA 1
ATOM 869 C C . GLN A 1 114 ? -0.077 -0.668 -0.797 1.00 98.69 114 GLN A C 1
ATOM 871 O O . GLN A 1 114 ? 0.920 -0.189 -1.322 1.00 98.69 114 GLN A O 1
ATOM 876 N N . VAL A 1 115 ? -0.810 0.031 0.067 1.00 97.62 115 VAL A N 1
ATOM 877 C CA . VAL A 1 115 ? -0.574 1.456 0.354 1.00 97.62 115 VAL A CA 1
ATOM 878 C C . VAL A 1 115 ? -0.718 1.778 1.836 1.00 97.62 115 VAL A C 1
ATOM 880 O O . VAL A 1 115 ? -1.341 1.034 2.593 1.00 97.62 115 VAL A O 1
ATOM 883 N N . GLU A 1 116 ? -0.138 2.897 2.265 1.00 96.12 116 GLU A N 1
ATOM 884 C CA . GLU A 1 116 ? -0.322 3.397 3.625 1.00 96.12 116 GLU A CA 1
ATOM 885 C C . GLU A 1 116 ? -1.751 3.899 3.807 1.00 96.12 116 GLU A C 1
ATOM 887 O O . GLU A 1 116 ? -2.188 4.806 3.091 1.00 96.12 116 GLU A O 1
ATOM 892 N N . VAL A 1 117 ? -2.474 3.309 4.761 1.00 95.69 117 VAL A N 1
ATOM 893 C CA . VAL A 1 117 ? -3.828 3.737 5.124 1.00 95.69 117 VAL A CA 1
ATOM 894 C C . VAL A 1 117 ? -4.065 3.513 6.605 1.00 95.69 117 VAL A C 1
ATOM 896 O O . VAL A 1 117 ? -3.880 2.414 7.125 1.00 95.69 117 VAL A O 1
ATOM 899 N N . HIS A 1 118 ? -4.533 4.562 7.267 1.00 96.12 118 HIS A N 1
ATOM 900 C CA . HIS A 1 118 ? -4.928 4.576 8.675 1.00 96.12 118 HIS A CA 1
ATOM 901 C C . HIS A 1 118 ? -5.741 5.859 8.949 1.00 96.12 118 HIS A C 1
ATOM 903 O O . HIS A 1 118 ? -5.762 6.734 8.090 1.00 96.12 118 HIS A O 1
ATOM 909 N N . PRO A 1 119 ? -6.398 6.045 10.107 1.00 96.88 119 PRO A N 1
ATOM 910 C CA . PRO A 1 119 ? -7.199 7.247 10.386 1.00 96.88 119 PRO A CA 1
ATOM 911 C C . PRO A 1 119 ? -6.514 8.597 10.106 1.00 96.88 119 PRO A C 1
ATOM 913 O O . PRO A 1 119 ? -7.136 9.490 9.547 1.00 96.88 119 PRO A O 1
ATOM 916 N N . TRP A 1 120 ? -5.216 8.747 10.399 1.00 96.19 120 TRP A N 1
ATOM 917 C CA . TRP A 1 120 ? -4.475 9.972 10.042 1.00 96.19 120 TRP A CA 1
ATOM 918 C C . TRP A 1 120 ? -4.170 10.136 8.541 1.00 96.19 120 TRP A C 1
ATOM 920 O O . TRP A 1 120 ? -3.840 11.237 8.110 1.00 96.19 120 TRP A O 1
ATOM 930 N N . LEU A 1 121 ? -4.277 9.071 7.745 1.00 95.31 121 LEU A N 1
ATOM 931 C CA . LEU A 1 121 ? -4.103 9.062 6.290 1.00 95.31 121 LEU A CA 1
ATOM 932 C C . LEU A 1 121 ? -5.161 8.132 5.650 1.00 95.31 121 LEU A C 1
ATOM 934 O O . LEU A 1 121 ? -4.840 7.010 5.254 1.00 95.31 121 LEU A O 1
ATOM 938 N N . PRO A 1 122 ? -6.443 8.546 5.576 1.00 94.94 122 PRO A N 1
ATOM 939 C CA . PRO A 1 122 ? -7.525 7.666 5.120 1.00 94.94 122 PRO A CA 1
ATOM 940 C C . PRO A 1 122 ? -7.414 7.257 3.649 1.00 94.94 122 PRO A C 1
ATOM 942 O O . PRO A 1 122 ? -7.921 6.197 3.275 1.00 94.94 122 PRO A O 1
ATOM 945 N N . ASN A 1 123 ? -6.759 8.104 2.843 1.00 93.81 123 ASN A N 1
ATOM 946 C CA . ASN A 1 123 ? -6.461 7.900 1.424 1.00 93.81 123 ASN A CA 1
ATOM 947 C C . ASN A 1 123 ? -7.705 7.594 0.560 1.00 93.81 123 ASN A C 1
ATOM 949 O O . ASN A 1 123 ? -7.651 6.764 -0.342 1.00 93.81 123 ASN A O 1
ATOM 953 N N . ASN A 1 124 ? -8.838 8.239 0.875 1.00 94.94 124 ASN A N 1
ATOM 954 C CA . ASN A 1 124 ? -10.160 7.901 0.329 1.00 94.94 124 ASN A CA 1
ATOM 955 C C . ASN A 1 124 ? -10.190 7.865 -1.205 1.00 94.94 124 ASN A C 1
ATOM 957 O O . ASN A 1 124 ? -10.632 6.872 -1.759 1.00 94.94 124 ASN A O 1
ATOM 961 N N . GLU A 1 125 ? -9.644 8.882 -1.876 1.00 95.50 125 GLU A N 1
ATOM 962 C CA . GLU A 1 125 ? -9.669 8.971 -3.343 1.00 95.50 125 GLU A CA 1
ATOM 963 C C . GLU A 1 125 ? -8.997 7.766 -4.020 1.00 95.50 125 GLU A C 1
ATOM 965 O O . GLU A 1 125 ? -9.538 7.191 -4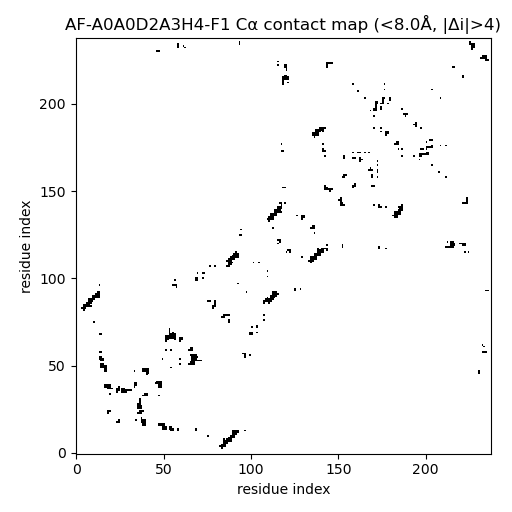.962 1.00 95.50 125 GLU A O 1
ATOM 970 N N . LEU A 1 126 ? -7.843 7.325 -3.507 1.00 96.62 126 LEU A N 1
ATOM 971 C CA . LEU A 1 126 ? -7.161 6.145 -4.033 1.00 96.62 126 LEU A CA 1
ATOM 972 C C . LEU A 1 126 ? -7.931 4.858 -3.714 1.00 96.62 126 LEU A C 1
ATOM 974 O O . LEU A 1 126 ? -8.003 3.973 -4.563 1.00 96.62 126 LEU A O 1
ATOM 978 N N . ILE A 1 127 ? -8.504 4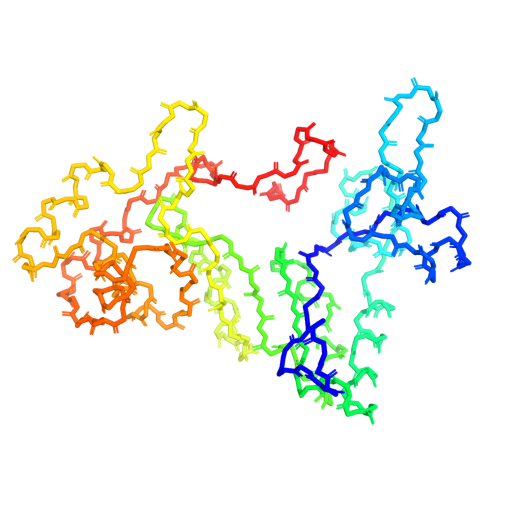.741 -2.510 1.00 97.31 127 ILE A N 1
ATOM 979 C CA . ILE A 1 127 ? -9.328 3.582 -2.134 1.00 97.31 127 ILE A CA 1
ATOM 980 C C . ILE A 1 127 ? -10.549 3.457 -3.048 1.00 97.31 127 ILE A C 1
ATOM 982 O O . ILE A 1 127 ? -10.823 2.362 -3.541 1.00 97.31 127 ILE A O 1
ATOM 986 N N . ASP A 1 128 ? -11.244 4.563 -3.301 1.00 97.88 128 ASP A N 1
ATOM 987 C CA . ASP A 1 128 ? -12.428 4.595 -4.156 1.00 97.88 128 ASP A CA 1
ATOM 988 C C . ASP A 1 128 ? -12.057 4.248 -5.602 1.00 97.88 128 ASP A C 1
ATOM 990 O O . ASP A 1 128 ? -12.673 3.361 -6.192 1.00 97.88 128 ASP A O 1
ATOM 994 N N . PHE A 1 129 ? -10.972 4.827 -6.129 1.00 98.31 129 PHE A N 1
ATOM 995 C CA . PHE A 1 129 ? -10.461 4.487 -7.459 1.00 98.31 129 PHE A CA 1
ATOM 996 C C . PHE A 1 129 ? -10.139 2.992 -7.597 1.00 98.31 129 PHE A C 1
ATOM 998 O O . PHE A 1 129 ? -10.535 2.354 -8.572 1.00 98.31 129 PHE A O 1
ATOM 1005 N N . MET A 1 130 ? -9.432 2.415 -6.620 1.00 98.25 130 MET A N 1
ATOM 1006 C CA . MET A 1 130 ? -9.094 0.989 -6.624 1.00 98.25 130 MET A CA 1
ATOM 1007 C C . MET A 1 130 ? -10.349 0.117 -6.588 1.00 98.25 130 MET A C 1
ATOM 1009 O O . MET A 1 130 ? -10.446 -0.841 -7.351 1.00 98.25 130 MET A O 1
ATOM 1013 N N . LYS A 1 131 ? -11.336 0.482 -5.765 1.00 97.75 131 LYS A N 1
ATOM 1014 C CA . LYS A 1 131 ? -12.617 -0.222 -5.678 1.00 97.75 131 LYS A CA 1
ATOM 1015 C C . LYS A 1 131 ? -13.397 -0.180 -6.993 1.00 97.75 131 LYS A C 1
ATOM 1017 O O . LYS A 1 131 ? -13.960 -1.196 -7.380 1.00 97.75 131 LYS A O 1
ATOM 1022 N N . GLU A 1 132 ? -13.422 0.960 -7.682 1.00 97.94 132 GLU A N 1
ATOM 1023 C CA . GLU A 1 132 ? -14.076 1.107 -8.993 1.00 97.94 132 GLU A CA 1
ATOM 1024 C C . GLU A 1 132 ? -13.442 0.241 -10.093 1.00 97.94 132 GLU A C 1
ATOM 1026 O O . GLU A 1 132 ? -14.102 -0.064 -11.083 1.00 97.94 132 GLU A O 1
ATOM 1031 N N . HIS A 1 133 ? -12.177 -0.153 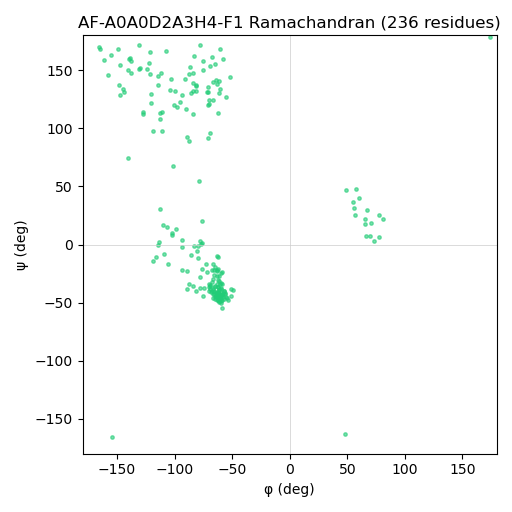-9.922 1.00 98.00 133 HIS A N 1
ATOM 1032 C CA . HIS A 1 133 ? -11.402 -0.926 -10.897 1.00 98.00 133 HIS A CA 1
ATOM 1033 C C . HIS A 1 133 ? -11.123 -2.365 -10.432 1.00 98.00 133 HIS A C 1
ATOM 1035 O O . HIS A 1 133 ? -10.221 -3.011 -10.964 1.00 98.00 133 HIS A O 1
ATOM 1041 N N . ASP A 1 134 ? -11.860 -2.856 -9.429 1.00 97.44 134 ASP A N 1
ATOM 1042 C CA . ASP A 1 134 ? -11.701 -4.198 -8.849 1.00 97.44 134 ASP A CA 1
ATOM 1043 C C . ASP A 1 134 ? -10.271 -4.503 -8.345 1.00 97.44 134 ASP A C 1
ATOM 1045 O O . ASP A 1 134 ? -9.816 -5.649 -8.333 1.00 97.44 134 ASP A O 1
ATOM 1049 N N . ILE A 1 135 ? -9.553 -3.474 -7.884 1.00 98.56 135 ILE A N 1
ATOM 1050 C CA . ILE A 1 135 ? -8.225 -3.587 -7.271 1.00 98.56 135 ILE A CA 1
ATOM 1051 C C . ILE A 1 135 ? -8.389 -3.636 -5.752 1.00 98.56 135 ILE A C 1
ATOM 1053 O O . ILE A 1 135 ? -8.916 -2.712 -5.130 1.00 98.56 135 ILE A O 1
ATOM 1057 N N . LEU A 1 136 ? -7.884 -4.693 -5.112 1.00 98.38 136 LEU A N 1
ATOM 1058 C CA . LEU A 1 136 ? -7.946 -4.799 -3.656 1.00 98.38 136 LEU A CA 1
ATOM 1059 C C . LEU A 1 136 ? -6.993 -3.801 -2.983 1.00 98.38 136 LEU A C 1
ATOM 1061 O O . LEU A 1 136 ? -5.799 -3.748 -3.283 1.00 98.38 136 LEU A O 1
ATOM 1065 N N . ALA A 1 137 ? -7.496 -3.059 -2.001 1.00 98.44 137 ALA A N 1
ATOM 1066 C CA . ALA A 1 137 ? -6.673 -2.215 -1.148 1.00 98.44 137 ALA A CA 1
ATOM 1067 C C . ALA A 1 137 ? -6.070 -3.038 -0.003 1.00 98.44 137 ALA A C 1
ATOM 1069 O O . ALA A 1 137 ? -6.795 -3.465 0.901 1.00 98.44 137 ALA A O 1
ATOM 1070 N N . THR A 1 138 ? -4.749 -3.229 0.002 1.00 98.31 138 THR A N 1
ATOM 1071 C CA . THR A 1 138 ? -4.052 -3.773 1.183 1.00 98.31 138 THR A CA 1
ATOM 1072 C C . THR A 1 138 ? -3.333 -2.640 1.909 1.00 98.31 138 THR A C 1
ATOM 1074 O O . THR A 1 138 ? -2.695 -1.798 1.282 1.00 98.31 138 THR A O 1
ATOM 1077 N N . CYS A 1 139 ? -3.477 -2.563 3.228 1.00 96.00 139 CYS A N 1
ATOM 1078 C CA . CYS A 1 139 ? -3.094 -1.381 3.994 1.00 96.00 139 CYS A CA 1
ATOM 1079 C C . CYS A 1 139 ? -1.914 -1.690 4.910 1.00 96.00 139 CYS A C 1
ATOM 1081 O O . CYS A 1 139 ? -2.073 -2.386 5.918 1.00 96.00 139 CYS A O 1
ATOM 1083 N N . TYR A 1 140 ? -0.732 -1.171 4.575 1.00 95.88 140 TYR A N 1
ATOM 1084 C CA . TYR A 1 140 ? 0.419 -1.239 5.473 1.00 95.88 140 TYR A CA 1
ATOM 1085 C C . TYR A 1 140 ? 0.379 -0.098 6.499 1.00 95.88 140 TYR A C 1
ATOM 1087 O O . TYR A 1 140 ? -0.340 0.888 6.337 1.00 95.88 140 TYR A O 1
ATOM 1095 N N . SER A 1 141 ? 1.145 -0.254 7.583 1.00 93.06 141 SER A N 1
ATOM 1096 C CA . SER A 1 141 ? 1.185 0.689 8.712 1.00 93.06 141 SER A CA 1
ATOM 1097 C C . SER A 1 141 ? -0.201 1.094 9.251 1.00 93.06 141 SER A C 1
ATOM 1099 O O . SER A 1 141 ? -0.409 2.272 9.539 1.00 93.06 141 SER A O 1
ATOM 1101 N N . PRO A 1 142 ? -1.145 0.158 9.495 1.00 92.25 142 PRO A N 1
ATOM 1102 C CA . PRO A 1 142 ? -2.515 0.506 9.906 1.00 92.25 142 PRO A CA 1
ATOM 1103 C C . PRO A 1 142 ? -2.605 1.247 11.257 1.00 92.25 142 PRO A C 1
ATOM 1105 O O . PRO A 1 142 ? -3.654 1.775 11.614 1.00 92.25 142 PRO A O 1
ATOM 1108 N N . PHE A 1 143 ? -1.503 1.313 12.012 1.00 91.31 143 PHE A N 1
ATOM 1109 C CA . PHE A 1 143 ? -1.383 2.026 13.289 1.00 91.31 143 PHE A CA 1
ATOM 1110 C C . PHE A 1 143 ? -0.560 3.330 13.199 1.00 91.31 143 PHE A C 1
ATOM 1112 O O . PHE A 1 143 ? -0.155 3.867 14.232 1.00 91.31 143 PHE A O 1
ATOM 1119 N N . ALA A 1 144 ? -0.316 3.831 11.980 1.00 84.06 144 ALA A N 1
ATOM 1120 C CA . ALA A 1 144 ? 0.474 5.029 11.668 1.00 84.06 144 ALA A CA 1
ATOM 1121 C C . ALA A 1 144 ? 1.926 5.001 12.177 1.00 84.06 144 ALA A C 1
ATOM 1123 O O . ALA A 1 144 ? 2.378 5.969 12.785 1.00 84.06 144 ALA A O 1
ATOM 1124 N N . GLY A 1 145 ? 2.641 3.891 11.935 1.00 74.62 145 GLY A N 1
ATOM 1125 C CA . GLY A 1 145 ? 4.073 3.751 12.240 1.00 74.62 145 GLY A CA 1
ATOM 1126 C C . GLY A 1 145 ? 4.476 4.197 13.657 1.00 74.62 145 GLY A C 1
ATOM 1127 O O . GLY A 1 145 ? 3.652 4.315 14.563 1.00 74.62 145 GLY A O 1
ATOM 1128 N N . GLN A 1 146 ? 5.770 4.426 13.868 1.0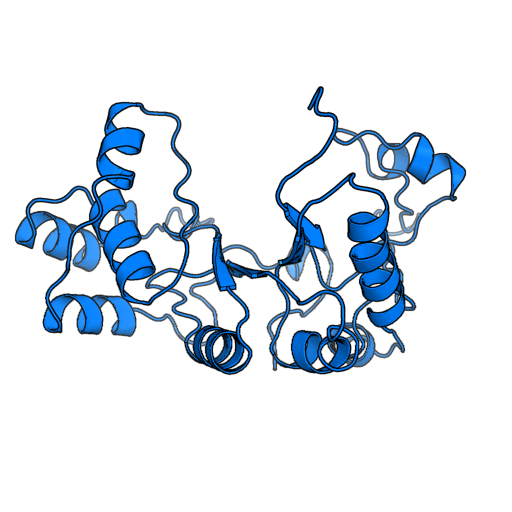0 67.19 146 GLN A N 1
ATOM 1129 C CA . GLN A 1 146 ? 6.232 5.360 14.895 1.00 67.19 146 GLN A CA 1
ATOM 1130 C C . GLN A 1 146 ? 6.837 6.535 14.143 1.00 67.19 146 GLN A C 1
ATOM 1132 O O . GLN A 1 146 ? 7.826 6.350 13.437 1.00 67.19 146 GLN A O 1
ATOM 1137 N N . LYS A 1 147 ? 6.218 7.711 14.254 1.00 71.31 147 LYS A N 1
ATOM 1138 C CA . LYS A 1 147 ? 6.805 8.948 13.735 1.00 71.31 147 LYS A CA 1
ATOM 1139 C C . LYS A 1 147 ? 8.050 9.318 14.544 1.00 71.31 147 LYS A C 1
ATOM 1141 O O . LYS A 1 147 ? 8.216 8.845 15.670 1.00 71.31 147 LYS A O 1
ATOM 1146 N N . GLU A 1 148 ? 8.909 10.169 13.989 1.00 70.94 148 GLU A N 1
ATOM 1147 C CA . GLU A 1 148 ? 10.149 10.610 14.652 1.00 70.94 148 GLU A CA 1
ATOM 1148 C C . GLU A 1 148 ? 9.892 11.293 16.003 1.00 70.94 148 GLU A C 1
ATOM 1150 O O . GLU A 1 148 ? 10.648 11.114 16.956 1.00 70.94 148 GLU A O 1
ATOM 1155 N N . ASP A 1 149 ? 8.771 12.008 16.117 1.00 71.88 149 ASP A N 1
ATOM 1156 C CA . ASP A 1 149 ? 8.290 12.644 17.348 1.00 71.88 149 ASP A CA 1
ATOM 1157 C C . ASP A 1 149 ? 7.640 11.656 18.345 1.00 71.88 149 ASP A C 1
ATOM 1159 O O . ASP A 1 149 ? 7.175 12.045 19.419 1.00 71.88 149 ASP A O 1
ATOM 1163 N N . GLY A 1 150 ? 7.594 10.364 18.008 1.00 72.50 150 GLY A N 1
ATOM 1164 C CA . GLY A 1 150 ? 6.980 9.305 18.804 1.00 72.50 150 GLY A CA 1
ATOM 1165 C C . GLY A 1 150 ? 5.450 9.258 18.733 1.00 72.50 150 GLY A C 1
ATOM 1166 O O . GLY A 1 150 ? 4.841 8.457 19.464 1.00 72.50 150 GLY A O 1
ATOM 1167 N N . ALA A 1 151 ? 4.822 10.077 17.881 1.00 78.25 151 ALA A N 1
ATOM 1168 C CA . ALA A 1 151 ? 3.386 10.045 17.646 1.00 78.25 151 ALA A CA 1
ATOM 1169 C C . ALA A 1 151 ? 2.971 8.734 16.963 1.00 78.25 151 ALA A C 1
ATOM 1171 O O . ALA A 1 151 ? 3.649 8.194 16.087 1.00 78.25 151 ALA A O 1
ATOM 1172 N N . THR A 1 152 ? 1.834 8.201 17.401 1.00 84.69 152 THR A N 1
ATOM 1173 C CA . THR A 1 152 ? 1.238 6.967 16.882 1.00 84.69 152 THR A CA 1
ATOM 1174 C C . THR A 1 152 ? -0.252 6.956 17.203 1.00 84.69 152 THR A C 1
ATOM 1176 O O . THR A 1 152 ? -0.657 7.401 18.283 1.00 84.69 152 THR A O 1
ATOM 1179 N N . LEU A 1 153 ? -1.066 6.378 16.316 1.00 90.12 153 LEU A N 1
ATOM 1180 C CA . LEU A 1 153 ? -2.500 6.198 16.563 1.00 90.12 153 LEU A CA 1
ATOM 1181 C C . LEU A 1 153 ? -2.778 5.341 17.801 1.00 90.12 153 LEU A C 1
ATOM 1183 O O . LEU A 1 153 ? -3.811 5.500 18.441 1.00 90.12 153 LEU A O 1
ATOM 1187 N N . LEU A 1 154 ? -1.835 4.479 18.200 1.00 90.69 154 LEU A N 1
ATOM 1188 C CA . LEU A 1 154 ? -1.960 3.672 19.418 1.00 90.69 154 LEU A CA 1
ATOM 1189 C C . LEU A 1 154 ? -2.036 4.518 20.701 1.00 90.69 154 LEU A C 1
ATOM 1191 O O . LEU A 1 154 ? -2.466 4.031 21.750 1.00 90.69 154 LEU A O 1
ATOM 1195 N N . LYS A 1 155 ? -1.570 5.771 20.649 1.00 91.25 155 LYS A N 1
ATOM 1196 C CA . LYS A 1 155 ? -1.557 6.699 21.786 1.00 91.25 155 LYS A CA 1
ATOM 1197 C C . LYS A 1 155 ? -2.562 7.839 21.647 1.00 91.25 155 LYS A C 1
ATOM 1199 O O . LYS A 1 155 ? -2.732 8.555 22.634 1.00 91.25 155 LYS A O 1
ATOM 1204 N N . ASP A 1 156 ? -3.210 7.974 20.492 1.00 94.62 156 ASP A N 1
ATOM 1205 C CA . ASP A 1 156 ? -4.151 9.049 20.190 1.00 94.62 156 ASP A CA 1
ATOM 1206 C C . ASP A 1 156 ? -5.361 9.010 21.151 1.00 94.62 156 ASP A C 1
ATOM 1208 O O . ASP A 1 156 ? -5.939 7.937 21.370 1.00 94.62 156 ASP A O 1
ATOM 1212 N N . PRO A 1 157 ? -5.726 10.144 21.780 1.00 95.94 157 PRO A N 1
ATOM 1213 C CA . PRO A 1 157 ? -6.787 10.182 22.783 1.00 95.94 157 PRO A CA 1
ATOM 1214 C C . PRO A 1 157 ? -8.168 9.850 22.208 1.00 95.94 157 PRO A C 1
ATOM 1216 O O . PRO A 1 157 ? -8.942 9.173 22.884 1.00 95.94 157 PRO A O 1
ATOM 1219 N N . VAL A 1 158 ? -8.462 10.259 20.968 1.00 97.06 158 VAL A N 1
ATOM 1220 C CA . VAL A 1 158 ? -9.743 9.968 20.306 1.00 97.06 158 VAL A CA 1
ATOM 1221 C C . VAL A 1 158 ? -9.849 8.470 20.050 1.00 97.06 158 VAL A C 1
ATOM 1223 O O . VAL A 1 158 ? -10.849 7.845 20.400 1.00 97.06 158 VAL A O 1
ATOM 1226 N N . VAL A 1 159 ? -8.783 7.862 19.524 1.00 97.50 159 VAL A N 1
ATOM 1227 C CA . VAL A 1 159 ? -8.749 6.417 19.248 1.00 97.50 159 VAL A CA 1
ATOM 1228 C C . VAL A 1 159 ? -8.891 5.607 20.538 1.00 97.50 159 VAL A C 1
ATOM 1230 O O . VAL A 1 159 ? -9.641 4.634 20.574 1.00 97.50 159 VAL A O 1
ATOM 1233 N N . LYS A 1 160 ? -8.214 6.011 21.619 1.00 97.69 160 LYS A N 1
ATOM 1234 C CA . LYS A 1 160 ? -8.340 5.354 22.930 1.00 97.69 160 LYS A CA 1
ATOM 1235 C C . LYS A 1 160 ? -9.752 5.437 23.492 1.00 97.69 160 LYS A C 1
ATOM 1237 O O . LYS A 1 160 ? -10.269 4.422 23.949 1.00 97.69 160 LYS A O 1
ATOM 1242 N N . GLN A 1 161 ? -10.374 6.613 23.432 1.00 98.06 161 GLN A N 1
ATOM 1243 C CA . GLN A 1 161 ? -11.739 6.805 23.912 1.00 98.06 161 GLN A CA 1
ATOM 1244 C C . GLN A 1 161 ? -12.734 5.944 23.125 1.00 98.06 161 GLN A C 1
ATOM 1246 O O . GLN A 1 161 ? -13.613 5.319 23.716 1.00 98.06 161 GLN A O 1
ATOM 1251 N N . LEU A 1 162 ? -12.579 5.865 21.801 1.00 98.31 162 LEU A N 1
ATOM 1252 C CA . LEU A 1 162 ? -13.411 5.008 20.956 1.00 98.31 162 LEU A CA 1
ATOM 1253 C C . LEU A 1 162 ? -13.186 3.520 21.235 1.00 98.31 162 LEU A C 1
ATOM 1255 O O . LEU A 1 162 ? -14.150 2.755 21.247 1.00 98.31 162 LEU A O 1
ATOM 1259 N N . ALA A 1 163 ? -11.943 3.109 21.485 1.00 97.94 163 ALA A N 1
ATOM 1260 C CA . ALA A 1 163 ? -11.613 1.732 21.835 1.00 97.94 163 ALA A CA 1
ATOM 1261 C C . ALA A 1 163 ? -12.268 1.335 23.170 1.00 97.94 163 ALA A C 1
ATOM 1263 O O . ALA A 1 163 ? -12.925 0.299 23.243 1.00 97.94 163 ALA A O 1
ATOM 1264 N N . GLU A 1 164 ? -12.191 2.202 24.185 1.00 98.00 164 GLU A N 1
ATOM 1265 C CA . GLU A 1 164 ? -12.856 2.005 25.478 1.00 98.00 164 GLU A CA 1
ATOM 1266 C C . GLU A 1 164 ? -14.386 1.969 25.341 1.00 98.00 164 GLU A C 1
ATOM 1268 O O . GLU A 1 164 ? -15.009 1.017 25.814 1.00 98.00 164 GLU A O 1
ATOM 1273 N N . LYS A 1 165 ? -14.988 2.930 24.614 1.00 98.06 165 LYS A N 1
ATOM 1274 C CA . LYS A 1 165 ? -16.436 2.965 24.295 1.00 98.06 165 LYS A CA 1
ATOM 1275 C C . LYS A 1 165 ? -16.916 1.638 23.702 1.00 98.06 165 LYS A C 1
ATOM 1277 O O . LYS A 1 165 ? -18.017 1.189 24.004 1.00 98.06 165 LYS A O 1
ATOM 1282 N N . ASN A 1 166 ? -16.090 1.021 22.861 1.00 97.81 166 ASN A N 1
ATOM 1283 C CA . ASN A 1 166 ? -16.415 -0.204 22.140 1.00 97.81 166 ASN A CA 1
ATOM 1284 C C . ASN A 1 166 ? -15.961 -1.495 22.854 1.00 97.81 166 ASN A C 1
ATOM 1286 O O . ASN A 1 166 ? -16.213 -2.590 22.343 1.00 97.81 166 ASN A O 1
ATOM 1290 N N . GLY A 1 167 ? -15.298 -1.401 24.013 1.00 97.19 167 GLY A N 1
ATOM 1291 C CA . GLY A 1 167 ? -14.746 -2.563 24.717 1.00 97.19 167 GLY A CA 1
ATOM 1292 C C . GLY A 1 167 ? -13.712 -3.329 23.883 1.00 97.19 167 GLY A C 1
ATOM 1293 O O . GLY A 1 167 ? -13.732 -4.561 23.851 1.00 97.19 167 GLY A O 1
ATOM 1294 N N . MET A 1 168 ? -12.862 -2.600 23.159 1.00 97.38 168 MET A N 1
ATOM 1295 C CA . MET A 1 168 ? -11.845 -3.134 22.253 1.00 97.38 168 MET A CA 1
ATOM 1296 C C . MET A 1 168 ? -10.448 -2.660 22.654 1.00 97.38 168 MET A C 1
ATOM 1298 O O . MET A 1 168 ? -10.280 -1.581 23.224 1.00 97.38 168 MET A O 1
ATOM 1302 N N . ASP A 1 169 ? -9.423 -3.418 22.268 1.00 95.25 169 ASP A N 1
ATOM 1303 C CA . ASP A 1 169 ? -8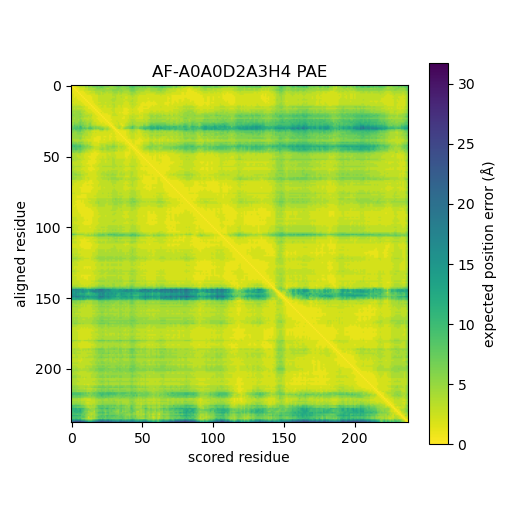.071 -2.860 22.218 1.00 95.25 169 ASP A CA 1
ATOM 1304 C C . ASP A 1 169 ? -7.965 -1.834 21.080 1.00 95.25 169 ASP A C 1
ATOM 1306 O O . ASP A 1 169 ? -8.617 -1.949 20.042 1.00 95.25 169 ASP A O 1
ATOM 1310 N N . VAL A 1 170 ? -7.055 -0.866 21.210 1.00 96.06 170 VAL A N 1
ATOM 1311 C CA . VAL A 1 170 ? -6.827 0.146 20.161 1.00 96.06 170 VAL A CA 1
ATOM 1312 C C . VAL A 1 170 ? -6.466 -0.488 18.808 1.00 96.06 170 VAL A C 1
ATOM 1314 O O . VAL A 1 170 ? -6.955 -0.052 17.769 1.00 96.06 170 VAL A O 1
ATOM 1317 N N . GLY A 1 171 ? -5.644 -1.543 18.805 1.00 95.56 171 GLY A N 1
ATOM 1318 C CA . GLY A 1 171 ? -5.295 -2.264 17.576 1.00 95.56 171 GLY A CA 1
ATOM 1319 C C . GLY A 1 171 ? -6.512 -2.912 16.912 1.00 95.56 171 GLY A C 1
ATOM 1320 O O . GLY A 1 171 ? -6.702 -2.761 15.708 1.00 95.56 171 GLY A O 1
ATOM 1321 N N . GLN A 1 172 ? -7.376 -3.551 17.704 1.00 97.50 172 GLN A N 1
ATOM 1322 C CA . GLN A 1 172 ? -8.630 -4.153 17.246 1.00 97.50 172 GLN A CA 1
ATOM 1323 C C . GLN A 1 172 ? -9.581 -3.104 16.657 1.00 97.50 172 GLN A C 1
ATOM 1325 O O . GLN A 1 172 ? -10.145 -3.341 15.589 1.00 97.50 172 GLN A O 1
ATOM 1330 N N . LEU A 1 173 ? -9.716 -1.931 17.289 1.00 98.31 173 LEU A N 1
ATOM 1331 C CA . LEU A 1 173 ? -10.524 -0.822 16.768 1.00 98.31 173 LEU A CA 1
ATOM 1332 C C . LEU A 1 173 ? -10.018 -0.355 15.391 1.00 98.31 173 LEU A C 1
ATOM 1334 O O . LEU A 1 173 ? -10.799 -0.240 14.448 1.00 98.31 173 LEU A O 1
ATOM 1338 N N . LEU A 1 174 ? -8.708 -0.122 15.256 1.00 97.50 174 LEU A N 1
ATOM 1339 C CA . LEU A 1 174 ? -8.098 0.353 14.007 1.00 97.50 174 LEU A CA 1
ATOM 1340 C C . LEU A 1 174 ? -8.209 -0.685 12.877 1.00 97.50 174 LEU A C 1
ATOM 1342 O O . LEU A 1 174 ? -8.514 -0.328 11.738 1.00 97.50 174 LEU A O 1
ATOM 1346 N N . GLN A 1 175 ? -8.024 -1.970 13.196 1.00 97.50 175 GLN A N 1
ATOM 1347 C CA . GLN A 1 175 ? -8.243 -3.074 12.254 1.00 97.50 175 GLN A CA 1
ATOM 1348 C C . GLN A 1 175 ? -9.716 -3.153 11.830 1.00 97.50 175 GLN A C 1
ATOM 1350 O O . GLN A 1 175 ? -10.006 -3.288 10.644 1.00 97.50 175 GLN A O 1
ATOM 1355 N N . SER A 1 176 ? -10.640 -3.019 12.785 1.00 98.25 176 SER A N 1
ATOM 1356 C CA . SER A 1 176 ? -12.087 -3.049 12.545 1.00 98.25 176 SER A CA 1
ATOM 1357 C C . SER A 1 176 ? -12.536 -1.927 11.612 1.00 98.25 176 SER A C 1
ATOM 1359 O O . SER A 1 176 ? -13.272 -2.179 10.660 1.00 98.25 176 SER A O 1
ATOM 1361 N N . TRP A 1 177 ? -12.031 -0.708 11.822 1.00 98.19 177 TRP A N 1
ATOM 1362 C CA . TRP A 1 177 ? -12.281 0.424 10.929 1.00 98.19 177 TRP A CA 1
ATOM 1363 C C . TRP A 1 177 ? -11.807 0.151 9.498 1.00 98.19 177 TRP A C 1
ATOM 1365 O O . TRP A 1 177 ? -12.563 0.362 8.551 1.00 98.19 177 TRP A O 1
ATOM 1375 N N . ALA A 1 178 ? -10.583 -0.354 9.325 1.00 97.38 178 ALA A N 1
ATOM 1376 C CA . ALA A 1 178 ? -10.036 -0.629 7.997 1.00 97.38 178 ALA A CA 1
ATOM 1377 C C . ALA A 1 178 ? -10.830 -1.731 7.272 1.00 97.38 178 ALA A C 1
ATOM 1379 O O . ALA A 1 178 ? -11.262 -1.537 6.135 1.00 97.38 178 ALA A O 1
ATOM 1380 N N . VAL A 1 179 ? -11.126 -2.840 7.961 1.00 98.06 179 VAL A N 1
ATOM 1381 C CA . VAL A 1 179 ? -11.944 -3.931 7.406 1.00 98.06 179 VAL A CA 1
ATOM 1382 C C . VAL A 1 179 ? -13.344 -3.444 7.027 1.00 98.06 179 VAL A C 1
ATOM 1384 O O . VAL A 1 179 ? -13.830 -3.757 5.941 1.00 98.06 179 VAL A O 1
ATOM 1387 N N . GLN A 1 180 ? -13.991 -2.635 7.870 1.00 97.94 180 GLN A N 1
ATOM 1388 C CA . GLN A 1 180 ? -15.338 -2.122 7.598 1.00 97.94 180 GLN A CA 1
ATOM 1389 C C . GLN A 1 180 ? -15.383 -1.134 6.418 1.00 97.94 180 GLN A C 1
ATOM 1391 O O . GLN A 1 180 ? -16.430 -0.994 5.788 1.00 97.94 180 GLN A O 1
ATOM 1396 N N . ARG A 1 181 ? -14.252 -0.507 6.061 1.00 95.25 181 ARG A N 1
ATOM 1397 C CA . ARG A 1 181 ? -14.095 0.290 4.827 1.00 95.25 181 ARG A CA 1
ATOM 1398 C C . ARG A 1 181 ? -13.862 -0.559 3.571 1.00 95.25 181 ARG A C 1
ATOM 1400 O O . ARG A 1 181 ? -13.762 -0.003 2.482 1.00 95.25 181 ARG A O 1
ATOM 1407 N N . GLY A 1 182 ? -13.791 -1.884 3.701 1.00 96.00 182 GLY A N 1
ATOM 1408 C CA . GLY A 1 182 ? -13.540 -2.795 2.585 1.00 96.00 182 GLY A CA 1
ATOM 1409 C C . GLY A 1 182 ? -12.064 -2.914 2.206 1.00 96.00 182 GLY A C 1
ATOM 1410 O O . GLY A 1 182 ? -11.763 -3.285 1.074 1.00 96.00 182 GLY A O 1
ATOM 1411 N N . THR A 1 183 ? -11.144 -2.597 3.122 1.00 97.69 183 THR A N 1
ATOM 1412 C CA . THR A 1 183 ? -9.701 -2.761 2.906 1.00 97.69 183 THR A CA 1
ATOM 1413 C C . THR A 1 183 ? -9.132 -3.923 3.725 1.00 97.69 183 THR A C 1
ATOM 1415 O O . THR A 1 183 ? -9.781 -4.451 4.630 1.00 97.69 183 THR A O 1
ATOM 1418 N N . VAL A 1 184 ? -7.905 -4.347 3.406 1.00 97.88 184 VAL A N 1
ATOM 1419 C CA . VAL A 1 184 ? -7.209 -5.449 4.091 1.00 97.88 184 VAL A CA 1
ATOM 1420 C C . VAL A 1 184 ? -6.022 -4.907 4.890 1.00 97.88 184 VAL A C 1
ATOM 1422 O O . VAL A 1 184 ? -4.954 -4.684 4.315 1.00 97.88 184 VAL A O 1
ATOM 1425 N N . PRO A 1 185 ? -6.160 -4.680 6.208 1.00 96.75 185 PRO A N 1
ATOM 1426 C CA . PRO A 1 185 ? -5.094 -4.083 7.000 1.00 96.75 185 PRO A CA 1
ATOM 1427 C C . PRO A 1 185 ? -4.049 -5.101 7.478 1.00 96.75 185 PRO A C 1
ATOM 1429 O O . PRO A 1 185 ? -4.365 -6.201 7.935 1.00 96.75 185 PRO A O 1
ATOM 1432 N N . LEU A 1 186 ? -2.776 -4.707 7.424 1.00 95.06 186 LEU A N 1
ATOM 1433 C CA . LEU A 1 186 ? -1.619 -5.546 7.753 1.00 95.06 186 LEU A CA 1
ATOM 1434 C C . LEU A 1 186 ? -1.075 -5.220 9.152 1.00 95.06 186 LEU A C 1
ATOM 1436 O O . LEU A 1 186 ? 0.014 -4.667 9.326 1.00 95.06 186 LEU A O 1
ATOM 1440 N N . GLY A 1 187 ? -1.868 -5.546 10.175 1.00 91.69 187 GLY A N 1
ATOM 1441 C CA . GLY A 1 187 ? -1.554 -5.288 11.582 1.00 91.69 187 GLY A CA 1
ATOM 1442 C C . GLY A 1 187 ? -0.431 -6.176 12.127 1.00 91.69 187 GLY A C 1
ATOM 1443 O O . GLY A 1 187 ? -0.683 -7.253 12.666 1.00 91.69 187 GLY A O 1
ATOM 1444 N N . LYS A 1 188 ? 0.823 -5.716 12.048 1.00 90.94 188 LYS A N 1
ATOM 1445 C CA . LYS A 1 188 ? 1.984 -6.450 12.580 1.00 90.94 188 LYS A CA 1
ATOM 1446 C C . LYS A 1 188 ? 2.017 -6.446 14.112 1.00 90.94 188 LYS A C 1
ATOM 1448 O O . LYS A 1 188 ? 1.980 -5.397 14.751 1.00 90.94 188 LYS A O 1
ATOM 1453 N N . SER A 1 189 ? 2.216 -7.617 14.713 1.00 91.44 189 SER A N 1
ATOM 1454 C CA . SER A 1 189 ? 2.500 -7.780 16.143 1.00 91.44 189 SER A CA 1
ATOM 1455 C C . SER A 1 189 ? 3.419 -8.981 16.374 1.00 91.44 189 SER A C 1
ATOM 1457 O O . SER A 1 189 ? 3.466 -9.898 15.565 1.00 91.44 189 SER A O 1
ATOM 1459 N N . GLN A 1 190 ? 4.163 -8.959 17.481 1.00 93.50 190 GLN A N 1
ATOM 1460 C CA . GLN A 1 190 ? 4.917 -10.113 18.001 1.00 93.50 190 GLN A CA 1
ATOM 1461 C C . GLN A 1 190 ? 4.372 -10.584 19.361 1.00 93.50 190 GLN A C 1
ATOM 1463 O O . GLN A 1 190 ? 4.887 -11.526 19.948 1.00 93.50 190 GLN A O 1
ATOM 1468 N N . THR A 1 191 ? 3.342 -9.914 19.886 1.00 95.38 191 THR A N 1
ATOM 1469 C CA . THR A 1 191 ? 2.698 -10.251 21.158 1.00 95.38 191 THR A CA 1
ATOM 1470 C C . THR A 1 191 ? 1.442 -11.063 20.871 1.00 95.38 191 THR A C 1
ATOM 1472 O O . THR A 1 191 ? 0.523 -10.540 20.240 1.00 95.38 191 THR A O 1
ATOM 1475 N N . GLU A 1 192 ? 1.382 -12.306 21.352 1.00 97.19 192 GLU A N 1
ATOM 1476 C CA . GLU A 1 192 ? 0.293 -13.252 21.062 1.00 97.19 192 GLU A CA 1
ATOM 1477 C C . GLU A 1 192 ? -1.101 -12.693 21.385 1.00 97.19 192 GLU A C 1
ATOM 1479 O O . GLU A 1 192 ? -2.002 -12.773 20.553 1.00 97.19 192 GLU A O 1
ATOM 1484 N N . SER A 1 193 ? -1.277 -12.062 22.552 1.00 96.75 193 SER A N 1
ATOM 1485 C CA . SER A 1 193 ? -2.562 -11.461 22.938 1.00 96.75 193 SER A CA 1
ATOM 1486 C C . SER A 1 193 ? -3.020 -10.383 21.953 1.00 96.75 193 SER A C 1
ATOM 1488 O O . SER A 1 193 ? -4.180 -10.370 21.551 1.00 96.75 193 SER A O 1
ATOM 1490 N N . ARG A 1 194 ? -2.096 -9.536 21.484 1.00 94.50 194 ARG A N 1
ATOM 1491 C CA . ARG A 1 194 ? -2.378 -8.510 20.468 1.00 94.50 194 ARG A CA 1
ATOM 1492 C C . ARG A 1 194 ? -2.664 -9.121 19.101 1.00 94.50 194 ARG A C 1
ATOM 1494 O O . ARG A 1 194 ? -3.485 -8.584 18.378 1.00 94.50 194 ARG A O 1
ATOM 1501 N N . ILE A 1 195 ? -2.005 -10.227 18.739 1.00 95.88 195 ILE A N 1
ATOM 1502 C CA . ILE A 1 195 ? -2.298 -10.945 17.487 1.00 95.88 195 ILE A CA 1
ATOM 1503 C C . ILE A 1 195 ? -3.744 -11.450 17.514 1.00 95.88 195 ILE A C 1
ATOM 1505 O O . ILE A 1 195 ? -4.485 -11.189 16.574 1.00 95.88 195 ILE A O 1
ATOM 1509 N N . LYS A 1 196 ? -4.164 -12.103 18.606 1.00 97.06 196 LYS A N 1
ATOM 1510 C CA . LYS A 1 196 ? -5.549 -12.579 18.773 1.00 97.06 196 LYS A CA 1
ATOM 1511 C C . LYS A 1 196 ? -6.554 -11.424 18.737 1.00 97.06 196 LYS A C 1
ATOM 1513 O O . LYS A 1 196 ? -7.525 -11.493 17.996 1.00 97.06 196 LYS A O 1
ATOM 1518 N N . SER A 1 197 ? -6.279 -10.352 19.478 1.00 96.06 197 SER A N 1
ATOM 1519 C CA . SER A 1 197 ? -7.132 -9.158 19.535 1.00 96.06 197 SER A CA 1
ATOM 1520 C C . SER A 1 197 ? -7.273 -8.464 18.172 1.00 96.06 197 SER A C 1
ATOM 1522 O O . SER A 1 197 ? -8.380 -8.174 17.731 1.00 96.06 197 SER A O 1
ATOM 1524 N N . ASN A 1 198 ? -6.171 -8.294 17.433 1.00 94.75 198 ASN A N 1
ATOM 1525 C CA . ASN A 1 198 ? -6.176 -7.687 16.097 1.00 94.75 198 ASN A CA 1
ATOM 1526 C C . ASN A 1 198 ? -6.947 -8.505 15.041 1.00 94.75 198 ASN A C 1
ATOM 1528 O O . ASN A 1 198 ? -7.277 -7.950 13.992 1.00 94.75 198 ASN A O 1
ATOM 1532 N N . LEU A 1 199 ? -7.176 -9.803 15.279 1.00 95.44 199 LEU A N 1
ATOM 1533 C CA . LEU A 1 199 ? -7.959 -10.684 14.404 1.00 95.44 199 LEU A CA 1
ATOM 1534 C C . LEU A 1 199 ? -9.455 -10.691 14.751 1.00 95.44 199 LEU A C 1
ATOM 1536 O O . LEU A 1 199 ? -10.268 -10.994 13.881 1.00 95.44 199 LEU A O 1
ATOM 1540 N N . ASP A 1 200 ? -9.828 -10.346 15.986 1.00 96.50 200 ASP A N 1
ATOM 1541 C CA . ASP A 1 200 ? -11.218 -10.284 16.458 1.00 96.50 200 ASP A CA 1
ATOM 1542 C C . ASP A 1 200 ? -11.911 -8.994 15.980 1.00 96.50 200 ASP A C 1
ATOM 1544 O O . ASP A 1 200 ? -12.380 -8.181 16.770 1.00 96.50 200 ASP A O 1
ATOM 1548 N N . VAL A 1 201 ? -11.922 -8.728 14.674 1.00 96.62 201 VAL A N 1
ATOM 1549 C CA . VAL A 1 201 ? -12.534 -7.502 14.136 1.00 96.62 201 VAL A CA 1
ATOM 1550 C C . VAL A 1 201 ? -14.043 -7.470 14.385 1.00 96.62 201 VAL A C 1
ATOM 1552 O O . VAL A 1 201 ? -14.741 -8.478 14.273 1.00 96.62 201 VAL A O 1
ATOM 1555 N N . LYS A 1 202 ? -14.563 -6.286 14.709 1.00 96.88 202 LYS A N 1
ATOM 1556 C CA . LYS A 1 202 ? -15.961 -6.071 15.097 1.00 96.88 202 LYS A CA 1
ATOM 1557 C C . LYS A 1 202 ? -16.566 -4.930 14.296 1.00 96.88 202 LYS A C 1
ATOM 1559 O O . LYS A 1 202 ? -15.877 -4.007 13.881 1.00 96.88 202 LYS A O 1
ATOM 1564 N N . LYS A 1 203 ? -17.882 -4.971 14.098 1.00 98.00 203 LYS A N 1
ATOM 1565 C CA . LYS A 1 203 ? -18.590 -3.878 13.432 1.00 98.00 203 LYS A CA 1
ATOM 1566 C C . LYS A 1 203 ? -18.613 -2.645 14.338 1.00 98.00 203 LYS A C 1
ATOM 1568 O O . LYS A 1 203 ? -19.111 -2.722 15.458 1.00 98.00 203 LYS A O 1
ATOM 1573 N N . LEU A 1 204 ? -18.113 -1.526 13.832 1.00 98.38 204 LEU A N 1
ATOM 1574 C CA . LEU A 1 204 ? -18.191 -0.212 14.460 1.00 98.38 204 LEU A CA 1
ATOM 1575 C C . LEU A 1 204 ? -19.498 0.487 14.079 1.00 98.38 204 LEU A C 1
ATOM 1577 O O . LEU A 1 204 ? -20.075 0.237 13.011 1.00 98.38 204 LEU A O 1
ATOM 1581 N N . SER A 1 205 ? -19.961 1.373 14.960 1.00 98.50 205 SER A N 1
ATOM 1582 C CA . SER A 1 205 ? -21.096 2.245 14.664 1.00 98.50 205 SER A CA 1
ATOM 1583 C C . SER A 1 205 ? -20.759 3.216 13.527 1.00 98.50 205 SER A C 1
ATOM 1585 O O . SER A 1 205 ? -19.594 3.536 13.296 1.00 98.50 205 SER A O 1
ATOM 1587 N N . GLU A 1 206 ? -21.780 3.698 12.818 1.00 98.19 206 GLU A N 1
ATOM 1588 C CA . GLU A 1 206 ? -21.585 4.686 11.748 1.00 98.19 206 GLU A CA 1
ATOM 1589 C C . GLU A 1 206 ? -20.946 5.979 12.281 1.00 98.19 206 GLU A C 1
ATOM 1591 O O . GLU A 1 206 ? -20.061 6.543 11.648 1.00 98.19 206 GLU A O 1
ATOM 1596 N N . GLU A 1 207 ? -21.322 6.395 13.493 1.00 98.31 207 GLU A N 1
ATOM 1597 C CA . GLU A 1 207 ? -20.715 7.531 14.192 1.00 98.31 207 GLU A CA 1
ATOM 1598 C C . GLU A 1 207 ? -19.207 7.321 14.415 1.00 98.31 207 GLU A C 1
ATOM 1600 O O . GLU A 1 207 ? -18.401 8.177 14.054 1.00 98.31 207 GLU A O 1
ATOM 1605 N N . ASP A 1 208 ? -18.801 6.167 14.956 1.00 98.31 208 ASP A N 1
ATOM 1606 C CA . ASP A 1 208 ? -17.384 5.887 15.226 1.00 98.31 208 ASP A CA 1
ATOM 1607 C C . ASP A 1 208 ? -16.573 5.785 13.923 1.00 98.31 208 ASP A C 1
ATOM 1609 O O . ASP A 1 208 ? -15.434 6.258 13.852 1.00 98.31 208 ASP A O 1
ATOM 1613 N N . MET A 1 209 ? -17.169 5.217 12.867 1.00 98.25 209 MET A N 1
ATOM 1614 C CA . MET A 1 209 ? -16.574 5.184 11.528 1.00 98.25 209 MET A CA 1
ATOM 1615 C C . MET A 1 209 ? -16.351 6.589 10.968 1.00 98.25 209 MET A C 1
ATOM 1617 O O . MET A 1 209 ? -15.287 6.849 10.399 1.00 98.25 209 MET A O 1
ATOM 1621 N N . GLN A 1 210 ? -17.321 7.491 11.133 1.00 97.56 210 GLN A N 1
ATOM 1622 C CA . GLN A 1 210 ? -17.219 8.882 10.691 1.00 97.56 210 GLN A CA 1
ATOM 1623 C C . GLN A 1 210 ? -16.148 9.643 11.470 1.00 97.56 210 GLN A C 1
ATOM 1625 O O . GLN A 1 210 ? -15.339 10.334 10.852 1.00 97.56 210 GLN A O 1
ATOM 1630 N N . ILE A 1 211 ? -16.077 9.460 12.794 1.00 98.00 211 ILE A N 1
ATOM 1631 C CA . ILE A 1 211 ? -15.038 10.082 13.626 1.00 98.00 211 ILE A CA 1
ATOM 1632 C C . ILE A 1 211 ? -13.653 9.643 13.146 1.00 98.00 211 ILE A C 1
ATOM 1634 O O . ILE A 1 211 ? -12.837 10.496 12.808 1.00 98.00 211 ILE A O 1
ATOM 1638 N N . LEU A 1 212 ? -13.399 8.332 13.049 1.00 97.38 212 LEU A N 1
ATOM 1639 C CA . LEU A 1 212 ? -12.098 7.799 12.621 1.00 97.38 212 LEU A CA 1
ATOM 1640 C C . LEU A 1 212 ? -11.737 8.226 11.193 1.00 97.38 212 LEU A C 1
ATOM 1642 O O . LEU A 1 212 ? -10.587 8.561 10.918 1.00 97.38 212 LEU A O 1
ATOM 1646 N N . SER A 1 213 ? -12.709 8.252 10.280 1.00 94.81 213 SER A N 1
ATOM 1647 C CA . SER A 1 213 ? -12.479 8.669 8.889 1.00 94.81 213 SER A CA 1
ATOM 1648 C C . SER A 1 213 ? -12.246 10.179 8.755 1.00 94.81 213 SER A C 1
ATOM 1650 O O . SER A 1 213 ? -11.594 10.611 7.805 1.00 94.81 213 SER A O 1
ATOM 1652 N N . GLY A 1 214 ? -12.730 10.975 9.713 1.00 95.44 214 GLY A N 1
ATOM 1653 C CA . GLY A 1 214 ? -12.503 12.418 9.807 1.00 95.44 214 GLY A CA 1
ATOM 1654 C C . GLY A 1 214 ? -11.158 12.817 10.423 1.00 95.44 214 GLY A C 1
ATOM 1655 O O . GLY A 1 214 ? -10.824 13.998 10.416 1.00 95.44 214 GLY A O 1
ATOM 1656 N N . MET A 1 215 ? -10.360 11.867 10.925 1.00 95.69 215 MET A N 1
ATOM 1657 C CA . MET A 1 215 ? -9.056 12.141 11.555 1.00 95.69 215 MET A CA 1
ATOM 1658 C C . MET A 1 215 ? -7.918 12.426 10.561 1.00 95.69 215 MET A C 1
ATOM 1660 O O . MET A 1 215 ? -6.765 12.573 10.979 1.00 95.69 215 MET A O 1
ATOM 1664 N N . GLY A 1 216 ? -8.207 12.466 9.258 1.00 94.31 216 GLY A N 1
ATOM 1665 C CA . GLY A 1 216 ? -7.201 12.688 8.227 1.00 94.31 216 GLY A CA 1
ATOM 1666 C C . GLY A 1 216 ? -6.417 13.975 8.468 1.00 94.31 216 GLY A C 1
ATOM 1667 O O . GLY A 1 216 ? -6.991 15.052 8.617 1.00 94.31 216 GLY A O 1
ATOM 1668 N N . VAL A 1 217 ? -5.09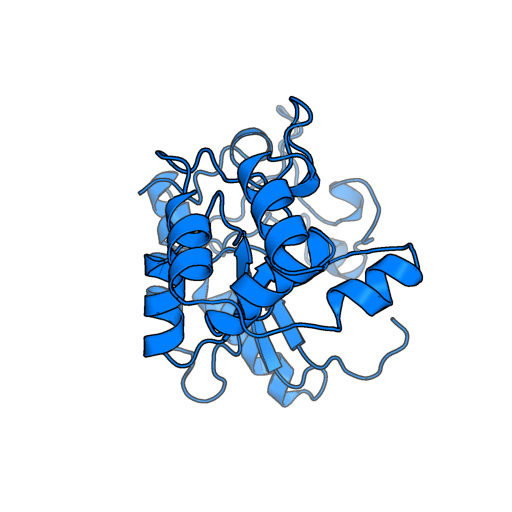0 13.867 8.496 1.00 91.44 217 VAL A N 1
ATOM 1669 C CA . VAL A 1 217 ? -4.217 15.029 8.668 1.00 91.44 217 VAL A CA 1
ATOM 1670 C C . VAL A 1 217 ? -3.962 15.654 7.298 1.00 91.44 217 VAL A C 1
ATOM 1672 O O . VAL A 1 217 ? -3.596 14.958 6.348 1.00 91.44 217 VAL A O 1
ATOM 1675 N N . ALA A 1 218 ? -4.147 16.972 7.207 1.00 87.69 218 ALA A N 1
ATOM 1676 C CA . ALA A 1 218 ? -3.973 17.735 5.974 1.00 87.69 218 ALA A CA 1
ATOM 1677 C C . ALA A 1 218 ? -2.558 17.608 5.375 1.00 87.69 218 ALA A C 1
ATOM 1679 O O . ALA A 1 218 ? -1.589 17.272 6.064 1.00 87.69 218 ALA A O 1
ATOM 1680 N N . ASP A 1 219 ? -2.453 17.907 4.079 1.00 84.00 219 ASP A N 1
ATOM 1681 C CA . ASP A 1 219 ? -1.199 17.959 3.311 1.00 84.00 219 ASP A CA 1
ATOM 1682 C C . ASP A 1 219 ? -0.389 16.650 3.336 1.00 84.00 219 ASP A C 1
ATOM 1684 O O . ASP A 1 219 ? 0.835 16.659 3.243 1.00 84.00 219 ASP A O 1
ATOM 1688 N N . GLY A 1 220 ? -1.051 15.507 3.545 1.00 82.94 220 GLY A N 1
ATOM 1689 C CA . GLY A 1 220 ? -0.380 14.210 3.625 1.00 82.94 220 GLY A CA 1
ATOM 1690 C C . GLY A 1 220 ? 0.483 14.016 4.876 1.00 82.94 220 GLY A C 1
ATOM 1691 O O . GLY A 1 220 ? 1.128 12.979 4.994 1.00 82.94 220 GLY A O 1
ATOM 1692 N N . LYS A 1 221 ? 0.451 14.936 5.855 1.00 86.88 221 LYS A N 1
ATOM 1693 C CA . LYS A 1 221 ? 1.247 14.868 7.103 1.00 86.88 221 LYS A CA 1
ATOM 1694 C C . LYS A 1 221 ? 0.901 13.669 7.990 1.00 86.88 221 LYS A C 1
ATOM 1696 O O . LYS A 1 221 ? 1.580 13.399 8.980 1.00 86.88 221 LYS A O 1
ATOM 1701 N N . GLY A 1 222 ? -0.172 12.947 7.676 1.00 89.56 222 GLY A N 1
ATOM 1702 C CA . GLY A 1 222 ? -0.489 11.661 8.288 1.00 89.56 222 GLY A CA 1
ATOM 1703 C C . GLY A 1 222 ? 0.508 10.563 7.927 1.00 89.56 222 GLY A C 1
ATOM 1704 O O . GLY A 1 222 ? 0.730 9.680 8.751 1.00 89.56 222 GLY A O 1
ATOM 1705 N N . ARG A 1 223 ? 1.117 10.650 6.740 1.00 91.44 223 ARG A N 1
ATOM 1706 C CA . ARG A 1 223 ? 2.031 9.659 6.172 1.00 91.44 223 ARG A CA 1
ATOM 1707 C C . ARG A 1 223 ? 3.277 9.476 7.032 1.00 91.44 223 ARG A C 1
ATOM 1709 O O . ARG A 1 223 ? 3.827 10.436 7.567 1.00 91.44 223 ARG A O 1
ATOM 1716 N N . THR A 1 224 ? 3.708 8.230 7.144 1.00 89.75 224 THR A N 1
ATOM 1717 C CA . THR A 1 224 ? 4.888 7.801 7.900 1.00 89.75 224 THR A CA 1
ATOM 1718 C C . THR A 1 224 ? 5.938 7.143 7.020 1.00 89.75 224 THR A C 1
ATOM 1720 O O . THR A 1 224 ? 7.079 7.002 7.449 1.00 89.75 224 THR A O 1
ATOM 1723 N N . VAL A 1 225 ? 5.584 6.773 5.787 1.00 88.50 225 VAL A N 1
ATOM 1724 C CA . VAL A 1 225 ? 6.519 6.246 4.795 1.00 88.50 225 VAL A CA 1
ATOM 1725 C C . VAL A 1 225 ? 6.541 7.171 3.578 1.00 88.50 225 VAL A C 1
ATOM 1727 O O . VAL A 1 225 ? 5.689 7.073 2.692 1.00 88.50 225 VAL A O 1
ATOM 1730 N N . ASP A 1 226 ? 7.528 8.067 3.530 1.00 87.88 226 ASP A N 1
ATOM 1731 C CA . ASP A 1 226 ? 7.808 8.940 2.385 1.00 87.88 226 ASP A CA 1
ATOM 1732 C C . ASP A 1 226 ? 9.288 8.804 1.976 1.00 87.88 226 ASP A C 1
ATOM 1734 O O . ASP A 1 226 ? 10.172 9.168 2.749 1.00 87.88 226 ASP A O 1
ATOM 1738 N N . PRO A 1 227 ? 9.595 8.273 0.778 1.00 83.00 227 PRO A N 1
ATOM 1739 C CA . PRO A 1 227 ? 10.976 8.104 0.339 1.00 83.00 227 PRO A CA 1
ATOM 1740 C C . PRO A 1 227 ? 11.654 9.409 -0.112 1.00 83.00 227 PRO A C 1
ATOM 1742 O O . PRO A 1 227 ? 12.802 9.362 -0.552 1.00 83.00 227 PRO A O 1
ATOM 1745 N N . ARG A 1 228 ? 10.984 10.565 -0.060 1.00 84.81 228 ARG A N 1
ATOM 1746 C CA . ARG A 1 228 ? 11.513 11.834 -0.580 1.00 84.81 228 ARG A CA 1
ATOM 1747 C C . ARG A 1 228 ? 12.836 12.253 0.043 1.00 84.81 228 ARG A C 1
ATOM 1749 O O . ARG A 1 228 ? 13.729 12.665 -0.689 1.00 84.81 228 ARG A O 1
ATOM 1756 N N . GLU A 1 229 ? 12.979 12.162 1.359 1.00 76.31 229 GLU A N 1
ATOM 1757 C CA . GLU A 1 229 ? 14.213 12.591 2.028 1.00 76.31 229 GLU A CA 1
ATOM 1758 C C . GLU A 1 229 ? 15.388 11.667 1.676 1.00 76.31 229 GLU A C 1
ATOM 1760 O O . GLU A 1 229 ? 16.481 12.130 1.336 1.00 76.31 229 GLU A O 1
ATOM 1765 N N . ASP A 1 230 ? 15.126 10.359 1.636 1.00 75.94 230 ASP A N 1
ATOM 1766 C CA . ASP A 1 230 ? 16.130 9.333 1.355 1.00 75.94 230 ASP A CA 1
ATOM 1767 C C . ASP A 1 230 ? 16.533 9.262 -0.124 1.00 75.94 230 ASP A C 1
ATOM 1769 O O . ASP A 1 230 ? 17.694 8.990 -0.451 1.00 75.94 230 ASP A O 1
ATOM 1773 N N . LEU A 1 231 ? 15.575 9.454 -1.035 1.00 78.62 231 LEU A N 1
ATOM 1774 C CA . LEU A 1 231 ? 15.734 9.198 -2.471 1.00 78.62 231 LEU A CA 1
ATOM 1775 C C . LEU A 1 231 ? 15.610 10.440 -3.349 1.00 78.62 231 LEU A C 1
ATOM 1777 O O . LEU A 1 231 ? 15.928 10.365 -4.532 1.00 78.62 231 LEU A O 1
ATOM 1781 N N . GLY A 1 232 ? 15.158 11.573 -2.812 1.00 79.69 232 GLY A N 1
ATOM 1782 C CA . GLY A 1 232 ? 14.847 12.762 -3.611 1.00 79.69 232 GLY A CA 1
ATOM 1783 C C . GLY A 1 232 ? 13.673 12.558 -4.573 1.00 79.69 232 GLY A C 1
ATOM 1784 O O . GLY A 1 232 ? 13.533 13.318 -5.526 1.00 79.69 232 GLY A O 1
ATOM 1785 N N . LEU A 1 233 ? 12.854 11.523 -4.359 1.00 82.62 233 LEU A N 1
ATOM 1786 C CA . LEU A 1 233 ? 11.731 11.179 -5.225 1.00 82.62 233 LEU A CA 1
ATOM 1787 C C . LEU A 1 233 ? 10.418 11.679 -4.630 1.00 82.62 233 LEU A C 1
ATOM 1789 O O . LEU A 1 233 ? 10.012 11.253 -3.550 1.00 82.62 233 LEU A O 1
ATOM 1793 N N . SER A 1 234 ? 9.728 12.547 -5.366 1.00 83.62 234 SER A N 1
ATOM 1794 C CA . SER A 1 234 ? 8.407 13.026 -4.975 1.00 83.62 234 SER A CA 1
ATOM 1795 C C . SER A 1 234 ? 7.308 12.095 -5.493 1.00 83.62 234 SER A C 1
ATOM 1797 O O . SER A 1 234 ? 6.799 12.250 -6.603 1.00 83.62 234 SER A O 1
ATOM 1799 N N . LEU A 1 235 ? 6.968 11.079 -4.695 1.00 84.12 235 LEU A N 1
ATOM 1800 C CA . LEU A 1 235 ? 5.943 10.088 -5.057 1.00 84.12 235 LEU A CA 1
ATOM 1801 C C . LEU A 1 235 ? 4.517 10.605 -4.864 1.00 84.12 235 LEU A C 1
ATOM 1803 O O . LEU A 1 235 ? 3.624 10.265 -5.635 1.00 84.12 235 LEU A O 1
ATOM 1807 N N . TYR A 1 236 ? 4.302 11.380 -3.803 1.00 82.50 236 TYR A N 1
ATOM 1808 C CA . TYR A 1 236 ? 2.968 11.670 -3.276 1.00 82.50 236 TYR A CA 1
ATOM 1809 C C . TYR A 1 236 ? 2.547 13.134 -3.417 1.00 82.50 236 TYR A C 1
ATOM 1811 O O . TYR A 1 236 ? 1.475 13.495 -2.936 1.00 82.50 236 TYR A O 1
ATOM 1819 N N . GLU A 1 237 ? 3.376 13.979 -4.030 1.00 72.31 237 GLU A N 1
ATOM 1820 C CA . GLU A 1 237 ? 2.957 15.330 -4.409 1.00 72.31 237 GLU A CA 1
ATOM 1821 C C . GLU A 1 237 ? 2.180 15.264 -5.720 1.00 72.31 237 GLU A C 1
ATOM 1823 O O . GLU A 1 237 ? 2.576 14.534 -6.633 1.00 72.31 237 GLU A O 1
ATOM 1828 N N . ASN A 1 238 ? 1.075 16.002 -5.795 1.00 56.00 238 ASN A N 1
ATOM 1829 C CA . ASN A 1 238 ? 0.283 16.160 -7.012 1.00 56.00 238 ASN A CA 1
ATOM 1830 C C . ASN A 1 238 ? 0.883 17.237 -7.910 1.00 56.00 238 ASN A C 1
ATOM 1832 O O . ASN A 1 238 ? 1.246 18.305 -7.367 1.00 56.00 238 ASN A O 1
#

Sequence (238 aa):
MGLDYIDLFLAHWPFAFKPISHDALKNAKANGSNEEKGILEDPKTGKRVIDWEHTSANIAQKAGHEGSFVPTWLALKALVGTGKTRAVGVSNFSIADLKDILPYATDVPISCNQVEVHPWLPNNELIDFMKEHDILATCYSPFAGQKEDGATLLKDPVVKQLAEKNGMDVGQLLQSWAVQRGTVPLGKSQTESRIKSNLDVKKLSEEDMQILSGMGVADGKGRTVDPREDLGLSLYEN

Radius of gyration: 19.37 Å; Cα contacts (8 Å, |Δi|>4): 396; chains: 1; bounding box: 52×42×46 Å

Nearest PDB structures (foldseek):
  1dla-assembly1_A  TM=8.761E-01  e=1.477E-14  Sus scrofa
  3fjn-assembly1_A  TM=8.893E-01  e=2.797E-14  Mus musculus
  1dla-assembly4_D  TM=8.216E-01  e=3.860E-15  Sus scrofa
  3krb-assembly1_A  TM=8.344E-01  e=8.857E-15  Giardia lamblia ATCC 50803
  4q3m-assembly1_B  TM=8.623E-01  e=7.752E-13  unidentified

pLDDT: mean 93.65, std 6.55, range [56.0, 98.75]

Mean predicted aligned error: 4.03 Å

Organism: Exophiala mesophila (NCBI:txid212818)

Secondary structure (DSSP, 8-state):
---S-EEEEEE--SSEEPBS-HHHHHT--SSS-TTTTTB-B-TTT-PBPEESTTS-HHHHHHTT----SHHHHHHHHHHHHTTSEEEEEEES--HHHHHHHGGG-SSS---EEEEE-BTTB--HHHHHHHHHTT-EEEEE-TT----TT---GGG-HHHHHHHHHTT--HHHHHHHHHHHTT-EE----S-HHHHHHHHS--PPPHHHHHHHHTTPPGGGTT-S--THHHH---SS--

Foldseek 3Di:
DPDQAEAEDAAAALWAFDFLDPVCCVQADPDDQCSSNRFDADPVPRATHTPQQCHPQVQSVVVVHGYHVQVVLVVQQVVCVVVRYVAYAYELADPSRCVRNQVVCDVGHRQAYEYADELQANVVVRLVSCVVSNHAYEHEPLFLPQAPVRDTNQPDPLLVVQCVVVVARSLLSSLLLQVVSRHHYDRDDPDPVSVVRNVPHDHDDPVSSVVSNVNHDPPCVSHDDDCCVRRVTDSPDD

Solvent-accessible surface area (backbone atoms only — not comparable to full-atom values): 13297 Å² total; per-residue (Å²): 134,94,62,87,52,43,68,68,45,63,44,71,51,58,56,36,66,27,58,68,38,75,69,39,48,78,67,38,36,95,79,65,56,56,65,45,43,11,36,29,56,38,91,88,74,70,43,75,34,69,25,39,62,54,8,18,42,72,53,16,47,78,73,76,41,68,29,37,36,53,67,60,51,57,55,50,52,52,39,41,80,69,58,45,22,73,38,38,31,36,15,64,63,48,69,69,53,46,63,71,42,51,85,76,25,79,93,54,54,54,54,27,42,38,35,77,32,25,44,38,32,54,52,58,71,57,52,52,54,29,56,78,67,72,23,39,44,32,18,39,52,36,50,41,57,74,39,96,90,66,51,31,54,82,71,34,66,68,50,47,51,51,10,58,78,68,76,41,54,50,62,18,43,47,40,16,53,36,43,75,72,71,34,47,59,52,77,84,68,92,48,69,70,58,48,56,42,45,66,61,57,54,92,73,54,72,66,60,50,50,54,43,60,66,47,46,38,69,94,61,69,35,63,74,83,72,60,35,85,86,67,72,45,71,78,85,69,132